Protein AF-A0A832LQX4-F1 (afdb_monomer_lite)

Radius of gyration: 16.24 Å; chains: 1; bounding box: 46×38×44 Å

Foldseek 3Di:
DDDLQPCQLVNLLVLCVVLVHQQDDQLAHRLSVLSVLCSPAAAQEEEAEQQDADPLPSPLLVLCLVPLLQLLVLQCSVQGDDPRHAYEYEDALVCCPPPSVVSNCVSVVVCVVVVRYYYQHAHRYPPCSHPQNVCCRRPVDGDDPPDDCVVVSYHGHYSQRSSCSSCSSVVNSQWGWDWDDDPPDDRIDTFTDGPPDDPVRRPD

Sequence (204 aa):
MASPDSVGFAGLVGRLRAAGANAARFGSPDLVGQLAQAAHRTVDTVILNLLDDDPAFPHQRRVAGVWCGRVIHGLAVLAGGDPKRRAVIAADSAQSREPWMRRLLESGTAAIRDGRLAVAAVRGDYPQAHPSLLLRSALGLRLRPRRSPVERGVIVVDAAAALLVSLMIEGDTAAVPLGVCETEGNEPVLVWVSPPCTLADAVQ

Secondary structure (DSSP, 8-state):
---GGG--HHHHHHHHHHTT----BTTB--HHHHHHHHTTS---EEEEE---S-TT--HHHHHHHHSHHHHHHHHHHHHTT-TT-EEEEEEETTTTTSHHHHHHHHHTHHHHHTTSEEEEEE---TTTTSHHHHHHHHH-----TT--GGGGTEEEEEHHHHHHHHHHHHT--S-EEEEE--SSSPPPEEEEE-SS--TTTT--

pLDDT: mean 84.7, std 12.34, range [28.0, 97.38]

Structure (mmCIF, N/CA/C/O backbone):
data_AF-A0A832LQX4-F1
#
_entry.id   AF-A0A832LQX4-F1
#
loop_
_atom_site.group_PDB
_atom_site.id
_atom_site.type_symbol
_atom_site.label_atom_id
_atom_site.label_alt_id
_atom_site.label_comp_id
_atom_site.label_asym_id
_atom_site.label_entity_id
_atom_site.label_seq_id
_atom_site.pdbx_PDB_ins_code
_atom_site.Cartn_x
_atom_site.Cartn_y
_atom_site.Cartn_z
_atom_site.occupancy
_atom_site.B_iso_or_equiv
_atom_site.auth_seq_id
_atom_site.auth_comp_id
_atom_site.auth_asym_id
_atom_site.auth_atom_id
_atom_site.pdbx_PDB_model_num
ATOM 1 N N . MET A 1 1 ? -27.521 4.062 -7.047 1.00 30.78 1 MET A N 1
ATOM 2 C CA . MET A 1 1 ? -26.094 3.697 -7.187 1.00 30.78 1 MET A CA 1
ATOM 3 C C . MET A 1 1 ? -25.450 3.875 -5.825 1.00 30.78 1 MET A C 1
ATOM 5 O O . ME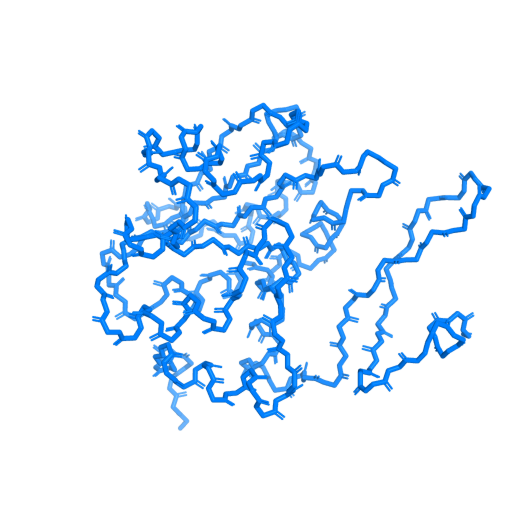T A 1 1 ? -25.535 4.970 -5.289 1.00 30.78 1 MET A O 1
ATOM 9 N N . ALA A 1 2 ? -24.947 2.805 -5.207 1.00 28.00 2 ALA A N 1
ATOM 10 C CA . ALA A 1 2 ? -24.294 2.899 -3.900 1.00 28.00 2 ALA A CA 1
ATOM 11 C C . ALA A 1 2 ? -22.988 3.697 -4.038 1.00 28.00 2 ALA A C 1
ATOM 13 O O . ALA A 1 2 ? -22.247 3.470 -4.993 1.00 28.00 2 ALA A O 1
ATOM 14 N N . SER A 1 3 ? -22.730 4.634 -3.119 1.00 34.47 3 SER A N 1
ATOM 15 C CA . SER A 1 3 ? -21.455 5.357 -3.079 1.00 34.47 3 SER A CA 1
ATOM 16 C C . SER A 1 3 ? -20.301 4.346 -2.954 1.00 34.47 3 SER A C 1
ATOM 18 O O . SER A 1 3 ? -20.420 3.424 -2.132 1.00 34.47 3 SER A O 1
ATOM 20 N N . PRO A 1 4 ? -19.200 4.487 -3.718 1.00 42.75 4 PRO A N 1
ATOM 21 C CA . PRO A 1 4 ? -18.028 3.603 -3.650 1.00 42.75 4 PRO A CA 1
ATOM 22 C C . PRO A 1 4 ? -17.368 3.525 -2.255 1.00 42.75 4 PRO A C 1
ATOM 24 O O . PRO A 1 4 ? -16.562 2.632 -2.008 1.00 42.75 4 PRO A O 1
ATOM 27 N N . ASP A 1 5 ? -17.778 4.376 -1.311 1.00 45.00 5 ASP A N 1
ATOM 28 C CA . ASP A 1 5 ? -17.218 4.521 0.040 1.00 45.00 5 ASP A CA 1
ATOM 29 C C . ASP A 1 5 ? -17.633 3.459 1.083 1.00 45.00 5 ASP A C 1
ATOM 31 O O . ASP A 1 5 ? -17.283 3.588 2.255 1.00 45.00 5 ASP A O 1
ATOM 35 N N . SER A 1 6 ? -18.397 2.420 0.726 1.00 53.16 6 SER A N 1
ATOM 36 C CA . SER A 1 6 ? -19.057 1.557 1.733 1.00 53.16 6 SER A CA 1
ATOM 37 C C . SER A 1 6 ? -18.644 0.085 1.747 1.00 53.16 6 SER A C 1
ATOM 39 O O . SER A 1 6 ? -19.184 -0.692 2.540 1.00 53.16 6 SER A O 1
ATOM 41 N N . VAL A 1 7 ? -17.674 -0.335 0.927 1.00 70.38 7 VAL A N 1
ATOM 42 C CA . VAL A 1 7 ? -17.163 -1.710 1.018 1.00 70.38 7 VAL A CA 1
ATOM 43 C C . VAL A 1 7 ? -16.208 -1.793 2.207 1.00 70.38 7 VAL A C 1
ATOM 45 O O . VAL A 1 7 ? -15.004 -1.599 2.078 1.00 70.38 7 VAL A O 1
ATOM 48 N N . GLY A 1 8 ? -16.755 -2.073 3.391 1.00 83.44 8 GLY A N 1
ATOM 49 C CA . GLY A 1 8 ? -15.948 -2.354 4.577 1.00 83.44 8 GLY A CA 1
ATOM 50 C C . GLY A 1 8 ? -14.986 -3.525 4.343 1.00 83.44 8 GLY A C 1
ATOM 51 O O . GLY A 1 8 ? -15.155 -4.315 3.409 1.00 83.44 8 GLY A O 1
ATOM 52 N N . PHE A 1 9 ? -13.989 -3.685 5.217 1.00 88.88 9 PHE A N 1
ATOM 53 C CA . PHE A 1 9 ? -12.925 -4.681 5.037 1.00 88.88 9 PHE A CA 1
ATOM 54 C C . PHE A 1 9 ? -13.433 -6.107 4.768 1.00 88.88 9 PHE A C 1
ATOM 56 O O . PHE A 1 9 ? -12.879 -6.801 3.920 1.00 88.88 9 PHE A O 1
ATOM 63 N N . ALA A 1 10 ? -14.531 -6.528 5.406 1.00 87.75 10 ALA A N 1
ATOM 64 C CA . ALA A 1 10 ? -15.145 -7.834 5.152 1.00 87.75 10 ALA A CA 1
ATOM 65 C C . ALA A 1 10 ? -15.645 -7.999 3.701 1.00 87.75 10 ALA A C 1
ATOM 67 O O . ALA A 1 10 ? -15.476 -9.060 3.101 1.00 87.75 10 ALA A O 1
ATOM 68 N N . GLY A 1 11 ? -16.215 -6.944 3.111 1.00 87.00 11 GLY A N 1
ATOM 69 C CA . GLY A 1 11 ? -16.645 -6.948 1.712 1.00 87.00 11 GLY A CA 1
ATOM 70 C C . GLY A 1 11 ? -15.461 -7.027 0.747 1.00 87.00 11 GLY A C 1
ATOM 71 O O . GLY A 1 11 ? -15.517 -7.773 -0.230 1.00 87.00 11 GLY A O 1
ATOM 72 N N . LEU A 1 12 ? -14.361 -6.328 1.056 1.00 88.25 12 LEU A N 1
ATOM 73 C CA . LEU A 1 12 ? -13.117 -6.417 0.284 1.00 88.25 12 LEU A CA 1
ATOM 74 C C . LEU A 1 12 ? -12.523 -7.829 0.341 1.00 88.25 12 LEU A C 1
ATOM 76 O O . LEU A 1 12 ? -12.139 -8.364 -0.696 1.00 88.25 12 LEU A O 1
ATOM 80 N N . VAL A 1 13 ? -12.515 -8.467 1.517 1.00 88.44 13 VAL A N 1
ATOM 81 C CA . VAL A 1 13 ? -12.084 -9.869 1.673 1.00 88.44 13 VAL A CA 1
ATOM 82 C C . VAL A 1 13 ? -12.910 -10.801 0.789 1.00 88.44 13 VAL A C 1
ATOM 84 O O . VAL A 1 13 ? -12.341 -11.655 0.110 1.00 88.44 13 VAL A O 1
ATOM 87 N N . GLY A 1 14 ? -14.237 -10.635 0.770 1.00 86.38 14 GLY A N 1
ATOM 88 C CA . GLY A 1 14 ? -15.123 -11.425 -0.087 1.00 86.38 14 GLY A CA 1
ATOM 89 C C . GLY A 1 14 ? -14.773 -11.287 -1.571 1.00 86.38 14 GLY A C 1
ATOM 90 O O . GLY A 1 14 ? -14.622 -12.296 -2.257 1.00 86.38 14 GLY A O 1
ATOM 91 N N . ARG A 1 15 ? -14.565 -10.051 -2.046 1.00 86.12 15 ARG A N 1
ATOM 92 C CA . ARG A 1 15 ? -14.178 -9.771 -3.440 1.00 86.12 15 ARG A CA 1
ATOM 93 C C . ARG A 1 15 ? -12.814 -10.360 -3.797 1.00 86.12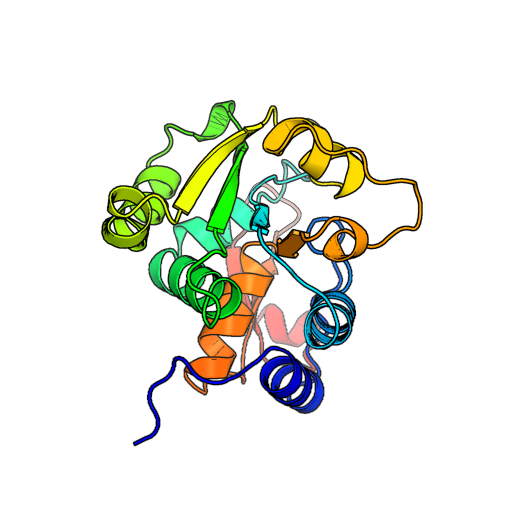 15 ARG A C 1
ATOM 95 O O . ARG A 1 15 ? -12.698 -11.032 -4.815 1.00 86.12 15 ARG A O 1
ATOM 102 N N . LEU A 1 16 ? -11.807 -10.161 -2.946 1.00 83.38 16 LEU A N 1
ATOM 103 C CA . LEU A 1 16 ? -10.453 -10.679 -3.171 1.00 83.38 16 LEU A CA 1
ATOM 104 C C . LEU A 1 16 ? -10.434 -12.210 -3.235 1.00 83.38 16 LEU A C 1
ATOM 106 O O . LEU A 1 16 ? -9.828 -12.780 -4.138 1.00 83.38 16 LEU A O 1
ATOM 110 N N . ARG A 1 17 ? -11.154 -12.883 -2.329 1.00 84.19 17 ARG A N 1
ATOM 111 C CA . ARG A 1 17 ? -11.271 -14.349 -2.340 1.00 84.19 17 ARG A CA 1
ATOM 112 C C . ARG A 1 17 ? -12.005 -14.865 -3.571 1.00 84.19 17 ARG A C 1
ATOM 114 O O . ARG A 1 17 ? -11.553 -15.842 -4.157 1.00 84.19 17 ARG A O 1
ATOM 121 N N . ALA A 1 18 ? -13.096 -14.213 -3.973 1.00 81.81 18 ALA A N 1
ATOM 122 C CA . ALA A 1 18 ? -13.828 -14.576 -5.186 1.00 81.81 18 ALA A CA 1
ATOM 123 C C . ALA A 1 18 ? -12.963 -14.423 -6.450 1.00 81.81 18 ALA A C 1
ATOM 125 O O . ALA A 1 18 ? -13.082 -15.225 -7.369 1.00 81.81 18 ALA A O 1
ATOM 126 N N . ALA A 1 19 ? -12.055 -13.444 -6.463 1.00 77.38 19 ALA A N 1
ATOM 127 C CA . ALA A 1 19 ? -11.080 -13.240 -7.531 1.00 77.38 19 ALA A CA 1
ATOM 128 C C . ALA A 1 19 ? -9.824 -14.134 -7.415 1.00 77.38 19 ALA A C 1
ATOM 130 O O . ALA A 1 19 ? -8.919 -14.018 -8.235 1.00 77.38 19 ALA A O 1
ATOM 131 N N . GLY A 1 20 ? -9.714 -14.987 -6.387 1.00 75.81 20 GLY A N 1
ATOM 132 C CA . GLY A 1 20 ? -8.518 -15.805 -6.145 1.00 75.81 20 GLY A CA 1
ATOM 133 C C . GLY A 1 20 ? -7.261 -14.999 -5.784 1.00 75.81 20 GLY A C 1
ATOM 134 O O . GLY A 1 20 ? -6.149 -15.525 -5.835 1.00 75.81 20 GLY A O 1
ATOM 135 N N . ALA A 1 21 ? -7.409 -13.726 -5.413 1.00 77.62 21 ALA A N 1
ATOM 136 C CA . ALA A 1 21 ? -6.293 -12.827 -5.168 1.00 77.62 21 ALA A CA 1
ATOM 137 C C . ALA A 1 21 ? -5.903 -12.805 -3.682 1.00 77.62 21 ALA A C 1
ATOM 139 O O . ALA A 1 21 ? -6.684 -12.394 -2.826 1.00 77.62 21 ALA A O 1
ATOM 140 N N . ASN A 1 22 ? -4.670 -13.223 -3.375 1.00 72.00 22 ASN A N 1
ATOM 141 C CA . ASN A 1 22 ? -4.172 -13.294 -1.994 1.00 72.00 22 ASN A CA 1
ATOM 142 C C . ASN A 1 22 ? -3.218 -12.137 -1.625 1.00 72.00 22 ASN A C 1
ATOM 144 O O . ASN A 1 22 ? -3.136 -11.735 -0.467 1.00 72.00 22 ASN A O 1
ATOM 148 N N . ALA A 1 23 ? -2.501 -11.589 -2.619 1.00 73.00 23 ALA A N 1
ATOM 149 C CA . ALA A 1 23 ? -1.545 -10.481 -2.475 1.00 73.00 23 ALA A CA 1
ATOM 150 C C . ALA A 1 23 ? -0.567 -10.634 -1.285 1.00 73.00 23 ALA A C 1
ATOM 152 O O . ALA A 1 23 ? -0.252 -9.666 -0.596 1.00 73.00 23 ALA A O 1
ATOM 153 N N . ALA A 1 24 ? -0.086 -11.859 -1.048 1.00 75.56 24 ALA A N 1
ATOM 154 C CA . ALA A 1 24 ? 0.904 -12.166 -0.023 1.00 75.56 24 ALA A CA 1
ATOM 155 C C . ALA A 1 24 ? 2.319 -12.028 -0.604 1.00 75.56 24 ALA A C 1
ATOM 157 O O . ALA A 1 24 ? 2.763 -12.871 -1.384 1.00 75.56 24 ALA A O 1
ATOM 158 N N . ARG A 1 25 ? 3.015 -10.946 -0.242 1.00 75.31 25 ARG A N 1
ATOM 159 C CA . ARG A 1 25 ? 4.384 -10.633 -0.687 1.00 75.31 25 ARG A CA 1
ATOM 160 C C . ARG A 1 25 ? 5.229 -10.161 0.492 1.00 75.31 25 ARG A C 1
ATOM 162 O O . ARG A 1 25 ? 4.690 -9.778 1.527 1.00 75.31 25 ARG A O 1
ATOM 169 N N . PHE A 1 26 ? 6.549 -10.126 0.326 1.00 72.12 26 PHE A N 1
ATOM 170 C CA . PHE A 1 26 ? 7.462 -9.666 1.379 1.00 72.12 26 PHE A CA 1
ATOM 171 C C . PHE A 1 26 ? 7.140 -8.238 1.867 1.00 72.12 26 PHE A C 1
ATOM 173 O O . PHE A 1 26 ? 7.045 -8.010 3.072 1.00 72.12 26 PHE A O 1
ATOM 180 N N . GLY A 1 27 ? 6.873 -7.306 0.942 1.00 68.62 27 GLY A N 1
ATOM 181 C CA . GLY A 1 27 ? 6.503 -5.916 1.246 1.00 68.62 27 GLY A CA 1
ATOM 182 C C . GLY A 1 27 ? 5.013 -5.667 1.537 1.00 68.62 27 GLY A C 1
ATOM 183 O O . GLY A 1 27 ? 4.658 -4.556 1.926 1.00 68.62 27 GLY A O 1
ATOM 184 N N . SER A 1 28 ? 4.154 -6.680 1.370 1.00 72.88 28 SER A N 1
ATOM 185 C CA . SER A 1 28 ? 2.699 -6.636 1.593 1.00 72.88 28 SER A CA 1
ATOM 186 C C . SER A 1 28 ? 2.247 -7.977 2.189 1.00 72.88 28 SER A C 1
ATOM 188 O O . SER A 1 28 ? 1.826 -8.877 1.453 1.00 72.88 28 SER A O 1
ATOM 190 N N . PRO A 1 29 ? 2.398 -8.174 3.510 1.00 77.00 29 PRO A N 1
ATOM 191 C CA . PRO A 1 29 ? 2.212 -9.482 4.128 1.00 77.00 29 PRO A CA 1
ATOM 192 C C . PRO A 1 29 ? 0.725 -9.845 4.203 1.00 77.00 29 PRO A C 1
ATOM 194 O O . PRO A 1 29 ? -0.011 -9.207 4.942 1.00 77.00 29 PRO A O 1
ATOM 197 N N . ASP A 1 30 ? 0.284 -10.883 3.491 1.00 85.50 30 ASP A N 1
ATOM 198 C CA . ASP A 1 30 ? -1.068 -11.462 3.625 1.00 85.50 30 ASP A CA 1
ATOM 199 C C . ASP A 1 30 ? -2.195 -10.405 3.676 1.00 85.50 30 ASP A C 1
ATOM 201 O O . ASP A 1 30 ? -2.829 -10.184 4.711 1.00 85.50 30 ASP A O 1
ATOM 205 N N . LEU A 1 31 ? -2.422 -9.699 2.559 1.00 87.69 31 LEU A N 1
ATOM 206 C CA . LEU A 1 31 ? -3.442 -8.646 2.486 1.00 87.69 31 LEU A CA 1
ATOM 207 C C . LEU A 1 31 ? -4.814 -9.152 2.952 1.00 87.69 31 LEU A C 1
ATOM 209 O O . LEU A 1 31 ? -5.496 -8.478 3.722 1.00 87.69 31 LEU A O 1
ATOM 213 N N . VAL A 1 32 ? -5.219 -10.343 2.503 1.00 88.88 32 VAL A N 1
ATOM 214 C CA . VAL A 1 32 ? -6.521 -10.923 2.851 1.00 88.88 32 VAL A CA 1
ATOM 215 C C . VAL A 1 32 ? -6.619 -11.174 4.357 1.00 88.88 32 VAL A C 1
ATOM 217 O O . VAL A 1 32 ? -7.633 -10.816 4.963 1.00 88.88 32 VAL A O 1
ATOM 220 N N . GLY A 1 33 ? -5.580 -11.736 4.979 1.00 89.56 33 GLY A N 1
ATOM 221 C CA . GLY A 1 33 ? -5.521 -11.927 6.427 1.00 89.56 33 GLY A CA 1
ATOM 222 C C . GLY A 1 33 ? -5.521 -10.611 7.203 1.00 89.56 33 GLY A C 1
ATOM 223 O O . GLY A 1 33 ? -6.257 -10.484 8.185 1.00 89.56 33 GLY A O 1
ATOM 224 N N . GLN A 1 34 ? -4.784 -9.597 6.735 1.00 92.62 34 GLN A N 1
ATOM 225 C CA . GLN A 1 34 ? -4.792 -8.261 7.337 1.00 92.62 34 GLN A CA 1
ATOM 226 C C . GLN A 1 34 ? -6.195 -7.638 7.307 1.00 92.62 34 GLN A C 1
ATOM 228 O O . GLN A 1 34 ? -6.678 -7.173 8.338 1.00 92.62 34 GLN A O 1
ATOM 233 N N . LEU A 1 35 ? -6.883 -7.670 6.161 1.00 91.56 35 LEU A N 1
ATOM 234 C CA . LEU A 1 35 ? -8.236 -7.120 6.024 1.00 91.56 35 LEU A CA 1
ATOM 235 C C . LEU A 1 35 ? -9.258 -7.889 6.870 1.00 91.56 35 LEU A C 1
ATOM 237 O O . LEU A 1 35 ? -10.102 -7.278 7.525 1.00 91.56 35 LEU A O 1
ATOM 241 N N . ALA A 1 36 ? -9.160 -9.220 6.913 1.00 91.44 36 ALA A N 1
ATOM 242 C CA . ALA A 1 36 ? -10.017 -10.044 7.761 1.00 91.44 36 ALA A CA 1
ATOM 243 C C . ALA A 1 36 ? -9.820 -9.717 9.250 1.00 91.44 36 ALA A C 1
ATOM 245 O O . ALA A 1 36 ? -10.789 -9.600 9.997 1.00 91.44 36 ALA A O 1
ATOM 246 N N . GLN A 1 37 ? -8.576 -9.507 9.683 1.00 91.94 37 GLN A N 1
ATOM 247 C CA . GLN A 1 37 ? -8.277 -9.100 11.053 1.00 91.94 37 GLN A CA 1
ATOM 248 C C . GLN A 1 37 ? -8.753 -7.666 11.345 1.00 91.94 37 GLN A C 1
ATOM 250 O O . GLN A 1 37 ? -9.289 -7.401 12.424 1.00 91.94 37 GLN A O 1
ATOM 255 N N . ALA A 1 38 ? -8.584 -6.752 10.388 1.00 91.88 38 ALA A N 1
ATOM 256 C CA . ALA A 1 38 ? -8.989 -5.353 10.491 1.00 91.88 38 ALA A CA 1
ATOM 257 C C . ALA A 1 38 ? -10.515 -5.180 10.541 1.00 91.88 38 ALA A C 1
ATOM 259 O O . ALA A 1 38 ? -11.001 -4.225 11.135 1.00 91.88 38 ALA A O 1
ATOM 260 N N . ALA A 1 39 ? -11.292 -6.121 9.995 1.00 90.12 39 ALA A N 1
ATOM 261 C CA . ALA A 1 39 ? -12.752 -6.114 10.115 1.00 90.12 39 ALA A CA 1
ATOM 262 C C . ALA A 1 39 ? -13.248 -6.203 11.575 1.00 90.12 39 ALA A C 1
ATOM 264 O O . ALA A 1 39 ? -14.386 -5.839 11.862 1.00 90.12 39 ALA A O 1
ATOM 265 N N . HIS A 1 40 ? -12.399 -6.666 12.498 1.00 89.25 40 HIS A N 1
ATOM 266 C CA . HIS A 1 40 ? -12.734 -6.868 13.910 1.00 89.25 40 HIS A CA 1
ATOM 267 C C . HIS A 1 40 ? -11.854 -6.052 14.868 1.00 89.25 40 HIS A C 1
ATOM 269 O O . HIS A 1 40 ? -11.877 -6.285 16.078 1.00 89.25 40 HIS A O 1
ATOM 275 N N . ARG A 1 41 ? -11.035 -5.129 14.351 1.00 88.12 41 ARG A N 1
ATOM 276 C CA . ARG A 1 41 ? -10.086 -4.338 15.144 1.00 88.12 41 ARG A CA 1
ATOM 277 C C . ARG A 1 41 ? -9.976 -2.919 14.615 1.00 88.12 41 ARG A C 1
ATOM 279 O O . ARG A 1 41 ? -10.089 -2.682 13.420 1.00 88.12 41 ARG A O 1
ATOM 286 N N . THR A 1 42 ? -9.678 -1.981 15.504 1.00 88.06 42 THR A N 1
ATOM 287 C CA . THR A 1 42 ? -9.392 -0.607 15.096 1.00 88.06 42 THR A CA 1
ATOM 288 C C . THR A 1 42 ? -8.092 -0.556 14.299 1.00 88.06 42 THR A C 1
ATOM 290 O O . THR A 1 42 ? -7.051 -1.014 14.771 1.00 88.06 42 THR A O 1
ATOM 293 N N . VAL A 1 43 ? -8.169 0.019 13.101 1.00 92.00 43 VAL A N 1
ATOM 294 C CA . VAL A 1 43 ? -7.027 0.353 12.249 1.00 92.00 43 VAL A CA 1
ATOM 295 C C . VAL A 1 43 ? -7.075 1.848 11.983 1.00 92.00 43 VAL A C 1
ATOM 297 O O . VAL A 1 43 ? -8.024 2.341 11.372 1.00 92.00 43 VAL A O 1
ATOM 300 N N . ASP A 1 44 ? -6.049 2.552 12.438 1.00 93.19 44 ASP A N 1
ATOM 301 C CA . ASP A 1 44 ? -5.901 4.001 12.328 1.00 93.19 44 ASP A CA 1
ATOM 302 C C . ASP A 1 44 ? -4.915 4.406 11.227 1.00 93.19 44 ASP A C 1
ATOM 304 O O . ASP A 1 44 ? -4.947 5.547 10.770 1.00 93.19 44 ASP A O 1
ATOM 308 N N . THR A 1 45 ? -4.066 3.488 10.751 1.00 96.12 45 THR A N 1
ATOM 309 C CA . THR A 1 45 ? -3.082 3.798 9.707 1.00 96.12 45 THR A CA 1
ATOM 310 C C . THR A 1 45 ? -3.039 2.733 8.602 1.00 96.12 45 THR A C 1
ATOM 312 O O . THR A 1 45 ? -3.008 1.535 8.872 1.00 96.12 45 THR A O 1
ATOM 315 N N . VAL A 1 46 ? -2.979 3.165 7.341 1.00 96.38 46 VAL A N 1
ATOM 316 C CA . VAL A 1 46 ? -2.647 2.315 6.184 1.00 96.38 46 VAL A CA 1
ATOM 317 C C . VAL A 1 46 ? -1.320 2.784 5.601 1.00 96.38 46 VAL A C 1
ATOM 319 O O . VAL A 1 46 ? -1.174 3.958 5.275 1.00 96.38 46 VAL A O 1
ATOM 322 N N . ILE A 1 47 ? -0.345 1.890 5.470 1.00 97.06 47 ILE A N 1
ATOM 323 C CA . ILE A 1 47 ? 0.941 2.179 4.836 1.00 97.06 47 ILE A CA 1
ATOM 324 C C . ILE A 1 47 ? 0.929 1.638 3.408 1.00 97.06 47 ILE A C 1
ATOM 326 O O . ILE A 1 47 ? 0.746 0.437 3.217 1.00 97.06 47 ILE A O 1
ATOM 330 N N . LEU A 1 48 ? 1.194 2.510 2.434 1.00 96.44 48 LEU A N 1
ATOM 331 C CA . LEU A 1 48 ? 1.624 2.126 1.095 1.00 96.44 48 LEU A CA 1
ATOM 332 C C . LEU A 1 48 ? 3.152 2.002 1.089 1.00 96.44 48 LEU A C 1
ATOM 334 O O . LEU A 1 48 ? 3.861 3.003 1.171 1.00 96.44 48 LEU A O 1
ATOM 338 N N . ASN A 1 49 ? 3.650 0.776 1.019 1.00 95.56 49 ASN A N 1
ATOM 339 C CA . ASN A 1 49 ? 5.063 0.449 0.946 1.00 95.56 49 ASN A CA 1
ATOM 340 C C . ASN A 1 49 ? 5.555 0.528 -0.504 1.00 95.56 49 ASN A C 1
ATOM 342 O O . ASN A 1 49 ? 5.186 -0.301 -1.336 1.00 95.56 49 ASN A O 1
ATOM 346 N N . LEU A 1 50 ? 6.391 1.524 -0.793 1.00 94.44 50 LEU A N 1
ATOM 347 C CA . LEU A 1 50 ? 7.043 1.720 -2.090 1.00 94.44 50 LEU A CA 1
ATOM 348 C C . LEU A 1 50 ? 8.538 1.388 -2.047 1.00 94.44 50 LEU A C 1
ATOM 350 O O . LEU A 1 50 ? 9.277 1.803 -2.935 1.00 94.44 50 LEU A O 1
ATOM 354 N N . LEU A 1 51 ? 9.002 0.700 -1.001 1.00 92.06 51 LEU A N 1
ATOM 355 C CA . LEU A 1 51 ? 10.378 0.231 -0.939 1.00 92.06 51 LEU A CA 1
ATOM 356 C C . LEU A 1 51 ? 10.535 -0.988 -1.845 1.00 92.06 51 LEU A C 1
ATOM 358 O O . LEU A 1 51 ? 9.806 -1.972 -1.716 1.00 92.06 51 LEU A O 1
ATOM 362 N N . ASP A 1 52 ? 11.501 -0.897 -2.749 1.00 87.88 52 ASP A N 1
ATOM 363 C CA . ASP A 1 52 ? 11.923 -1.989 -3.609 1.00 87.88 52 ASP A CA 1
ATOM 364 C C . ASP A 1 52 ? 13.169 -2.639 -3.000 1.00 87.88 52 ASP A C 1
ATOM 366 O O . ASP A 1 52 ? 14.190 -1.984 -2.805 1.00 87.88 52 ASP A O 1
ATOM 370 N N . ASP A 1 53 ? 13.067 -3.925 -2.673 1.00 81.31 53 ASP A N 1
ATOM 371 C CA . ASP A 1 53 ? 14.176 -4.707 -2.111 1.00 81.31 53 ASP A CA 1
ATOM 372 C C . ASP A 1 53 ? 15.135 -5.233 -3.189 1.00 81.31 53 ASP A C 1
ATOM 374 O O . ASP A 1 53 ? 16.297 -5.515 -2.896 1.00 81.31 53 ASP A O 1
ATOM 378 N N . ASP A 1 54 ? 14.644 -5.385 -4.423 1.00 78.62 54 ASP A N 1
ATOM 379 C CA . ASP A 1 54 ? 15.420 -5.858 -5.565 1.00 78.62 54 ASP A CA 1
ATOM 380 C C . ASP A 1 54 ? 15.782 -4.678 -6.487 1.00 78.62 54 ASP A C 1
ATOM 382 O O . ASP A 1 54 ? 14.913 -4.159 -7.199 1.00 78.62 54 ASP A O 1
ATOM 386 N N . PRO A 1 55 ? 17.055 -4.242 -6.516 1.00 76.94 55 PRO A N 1
ATOM 387 C CA . PRO A 1 55 ? 17.482 -3.154 -7.386 1.00 76.94 55 PRO A CA 1
ATOM 388 C C . PRO A 1 55 ? 17.427 -3.517 -8.878 1.00 76.94 55 PRO A C 1
ATOM 390 O O . PRO A 1 55 ? 17.327 -2.612 -9.706 1.00 76.94 55 PRO A O 1
ATOM 393 N N . ALA A 1 56 ? 17.469 -4.805 -9.245 1.00 79.12 56 ALA A N 1
ATOM 394 C CA . ALA A 1 56 ? 17.338 -5.234 -10.638 1.00 79.12 56 ALA A CA 1
ATOM 395 C C . ALA A 1 56 ? 15.891 -5.092 -11.137 1.00 79.12 56 ALA A C 1
ATOM 397 O O . ALA A 1 56 ? 15.650 -4.850 -12.324 1.00 79.12 56 ALA A O 1
ATOM 398 N N . PHE A 1 57 ? 14.915 -5.177 -10.230 1.00 81.56 57 PHE A N 1
ATOM 399 C CA . PHE A 1 57 ? 13.506 -5.024 -10.557 1.00 81.56 57 PHE A CA 1
ATOM 400 C C . PHE A 1 57 ? 12.753 -4.163 -9.529 1.00 81.56 57 PHE A C 1
ATOM 402 O O . PHE A 1 57 ? 12.047 -4.701 -8.675 1.00 81.56 57 PHE A O 1
ATOM 409 N N . PRO A 1 58 ? 12.816 -2.818 -9.651 1.00 87.06 58 PRO A N 1
ATOM 410 C CA . PRO A 1 58 ? 12.066 -1.902 -8.794 1.00 87.06 58 PRO A CA 1
ATOM 411 C C . PRO A 1 58 ? 10.563 -1.917 -9.133 1.00 87.06 58 PRO A C 1
ATOM 413 O O . PRO A 1 58 ? 10.028 -1.036 -9.817 1.00 87.06 58 PRO A O 1
ATOM 416 N N . HIS A 1 59 ? 9.889 -2.995 -8.734 1.00 87.12 59 HIS A N 1
ATOM 417 C CA . HIS A 1 59 ? 8.503 -3.299 -9.066 1.00 87.12 59 HIS A CA 1
ATOM 418 C C . HIS A 1 59 ? 7.539 -2.226 -8.565 1.00 87.12 59 HIS A C 1
ATOM 420 O O . HIS A 1 59 ? 6.683 -1.764 -9.323 1.00 87.12 59 HIS A O 1
ATOM 426 N N . GLN A 1 60 ? 7.677 -1.823 -7.302 1.00 89.62 60 GLN A N 1
ATOM 427 C CA . GLN A 1 60 ? 6.741 -0.917 -6.646 1.00 89.62 60 GLN A CA 1
ATOM 428 C C . GLN A 1 60 ? 6.823 0.470 -7.264 1.00 89.62 60 GLN A C 1
ATOM 430 O O . GLN A 1 60 ? 5.790 1.051 -7.606 1.00 89.62 60 GLN A O 1
ATOM 435 N N . ARG A 1 61 ? 8.043 0.959 -7.514 1.00 91.06 61 ARG A N 1
ATOM 436 C CA . ARG A 1 61 ? 8.277 2.180 -8.289 1.00 91.06 61 ARG A CA 1
ATOM 437 C C . ARG A 1 61 ? 7.618 2.125 -9.664 1.00 91.06 61 ARG A C 1
ATOM 439 O O . ARG A 1 61 ? 6.953 3.085 -10.054 1.00 91.06 61 ARG A O 1
ATOM 446 N N . ARG A 1 62 ? 7.792 1.033 -10.417 1.00 90.88 62 ARG A N 1
ATOM 447 C CA . ARG A 1 62 ? 7.219 0.912 -11.768 1.00 90.88 62 ARG A CA 1
ATOM 448 C C . ARG A 1 62 ? 5.694 0.921 -11.744 1.00 90.88 62 ARG A C 1
ATOM 450 O O . ARG A 1 62 ? 5.084 1.707 -12.465 1.00 90.88 62 ARG A O 1
ATOM 457 N N . VAL A 1 63 ? 5.082 0.102 -10.889 1.00 92.12 63 VAL A N 1
ATOM 458 C CA . VAL A 1 63 ? 3.619 0.041 -10.750 1.00 92.12 63 VAL A CA 1
ATOM 459 C C . VAL A 1 63 ? 3.065 1.403 -10.331 1.00 92.12 63 VAL A C 1
ATOM 461 O O . VAL A 1 63 ? 2.146 1.920 -10.968 1.00 92.12 63 VAL A O 1
ATOM 464 N N . ALA A 1 64 ? 3.656 2.023 -9.306 1.00 93.81 64 ALA A N 1
ATOM 465 C CA . ALA A 1 64 ? 3.236 3.333 -8.826 1.00 93.81 64 ALA A CA 1
ATOM 466 C C . ALA A 1 64 ? 3.435 4.434 -9.872 1.00 93.81 64 ALA A C 1
ATOM 468 O O . ALA A 1 64 ? 2.596 5.319 -9.970 1.00 93.81 64 ALA A O 1
ATOM 469 N N . GLY A 1 65 ? 4.509 4.377 -10.663 1.00 92.31 65 GLY A N 1
ATOM 470 C CA . GLY A 1 65 ? 4.835 5.388 -11.665 1.00 92.31 65 GLY A CA 1
ATOM 471 C C . GLY A 1 65 ? 3.990 5.334 -12.940 1.00 92.31 65 GLY A C 1
ATOM 472 O O . GLY A 1 65 ? 3.836 6.376 -13.584 1.00 92.31 65 GLY A O 1
ATOM 473 N N . VAL A 1 66 ? 3.465 4.155 -13.300 1.00 91.62 66 VAL A N 1
ATOM 474 C CA . VAL A 1 66 ? 2.577 3.953 -14.461 1.00 91.62 66 VAL A CA 1
ATOM 475 C C . VAL A 1 66 ? 1.112 4.173 -14.079 1.00 91.62 66 VAL A C 1
ATOM 477 O O . VAL A 1 66 ? 0.387 4.857 -14.796 1.00 91.62 66 VAL A O 1
ATOM 480 N N . TRP A 1 67 ? 0.672 3.648 -12.931 1.00 93.06 67 TRP A N 1
ATOM 481 C CA . TRP A 1 67 ? -0.736 3.670 -12.513 1.00 93.06 67 TRP A CA 1
ATOM 482 C C . TRP A 1 67 ? -0.997 4.545 -11.281 1.00 93.06 67 TRP A C 1
ATOM 484 O O . TRP A 1 67 ? -1.844 4.201 -10.454 1.00 93.06 67 TRP A O 1
ATOM 494 N N . CYS A 1 68 ? -0.313 5.692 -11.174 1.00 94.88 68 CYS A N 1
ATOM 495 C CA . CYS A 1 68 ? -0.384 6.632 -10.043 1.00 94.88 68 CYS A CA 1
ATOM 496 C C . CYS A 1 68 ? -1.803 6.808 -9.472 1.00 94.88 68 CYS A C 1
ATOM 498 O O . CYS A 1 68 ? -2.037 6.590 -8.284 1.00 94.88 68 CYS A O 1
ATOM 500 N N . GLY A 1 69 ? -2.762 7.171 -10.334 1.00 94.62 69 GLY A N 1
ATOM 501 C CA . GLY A 1 69 ? -4.141 7.455 -9.934 1.00 94.62 69 GLY A CA 1
ATOM 502 C C . GLY A 1 69 ? -4.861 6.245 -9.340 1.00 94.62 69 GLY A C 1
ATOM 503 O O . GLY A 1 69 ? -5.489 6.367 -8.293 1.00 94.62 69 GLY A O 1
ATOM 504 N N . ARG A 1 70 ? -4.712 5.061 -9.950 1.00 94.25 70 ARG A N 1
ATOM 505 C CA . ARG A 1 70 ? -5.319 3.817 -9.448 1.00 94.25 70 ARG A CA 1
ATOM 506 C C . ARG A 1 70 ? -4.664 3.342 -8.154 1.00 94.25 70 ARG A C 1
ATOM 508 O O . ARG A 1 70 ? -5.356 2.890 -7.251 1.00 94.25 70 ARG A O 1
ATOM 515 N N . VAL A 1 71 ? -3.347 3.494 -8.013 1.00 95.88 71 VAL A N 1
ATOM 516 C CA . VAL A 1 71 ? -2.651 3.175 -6.755 1.00 95.88 71 VAL A CA 1
ATOM 517 C C . VAL A 1 71 ? -3.154 4.067 -5.616 1.00 95.88 71 VAL A C 1
ATOM 519 O O . VAL A 1 71 ? -3.495 3.559 -4.548 1.00 95.88 71 VAL A O 1
ATOM 522 N N . ILE A 1 72 ? -3.268 5.380 -5.844 1.00 96.12 72 ILE A N 1
ATOM 523 C CA . ILE A 1 72 ? -3.826 6.307 -4.848 1.00 96.12 72 ILE A CA 1
ATOM 524 C C . ILE A 1 72 ? -5.302 6.019 -4.568 1.00 96.12 72 ILE A C 1
ATOM 526 O O . ILE A 1 72 ? -5.707 6.054 -3.408 1.00 96.12 72 ILE A O 1
ATOM 530 N N . HIS A 1 73 ? -6.100 5.697 -5.585 1.00 94.06 73 HIS A N 1
ATOM 531 C CA . HIS A 1 73 ? -7.502 5.329 -5.400 1.00 94.06 73 HIS A CA 1
ATOM 532 C C . HIS A 1 73 ? -7.646 4.061 -4.547 1.00 94.06 73 HIS A C 1
ATOM 534 O O . HIS A 1 73 ? -8.383 4.064 -3.565 1.00 94.06 73 HIS A O 1
ATOM 540 N N . GLY A 1 74 ? -6.877 3.008 -4.832 1.00 93.56 74 GLY A N 1
ATOM 541 C CA . GLY A 1 74 ? -6.858 1.797 -4.013 1.00 93.56 74 GLY A CA 1
ATOM 542 C C . GLY A 1 74 ? -6.413 2.052 -2.571 1.00 93.56 74 GLY A C 1
ATOM 543 O O . GLY A 1 74 ? -7.027 1.544 -1.632 1.00 93.56 74 GLY A O 1
ATOM 544 N N . LEU A 1 75 ? -5.399 2.901 -2.371 1.00 95.06 75 LEU A N 1
ATOM 545 C CA . LEU A 1 75 ? -4.996 3.352 -1.037 1.00 95.06 75 LEU A CA 1
ATOM 546 C C . LEU A 1 75 ? -6.124 4.120 -0.331 1.00 95.06 75 LEU A C 1
ATOM 548 O O . LEU A 1 75 ? -6.358 3.900 0.856 1.00 95.06 75 LEU A O 1
ATOM 552 N N . ALA A 1 76 ? -6.841 4.988 -1.046 1.00 92.69 76 ALA A N 1
ATOM 553 C CA . ALA A 1 76 ? -7.970 5.742 -0.512 1.00 92.69 76 ALA A CA 1
ATOM 554 C C . ALA A 1 76 ? -9.139 4.827 -0.122 1.00 92.69 76 ALA A C 1
ATOM 556 O O . ALA A 1 76 ? -9.725 5.030 0.936 1.00 92.69 76 ALA A O 1
ATOM 557 N N . VAL A 1 77 ? -9.427 3.782 -0.904 1.00 92.06 77 VAL A N 1
ATOM 558 C CA . VAL A 1 77 ? -10.423 2.752 -0.559 1.00 92.06 77 VAL A CA 1
ATOM 559 C C . VAL A 1 77 ? -10.042 2.046 0.745 1.00 92.06 77 VAL A C 1
ATOM 561 O O . VAL A 1 77 ? -10.878 1.895 1.632 1.00 92.06 77 VAL A O 1
ATOM 564 N N . LEU A 1 78 ? -8.773 1.657 0.905 1.00 91.56 78 LEU A N 1
ATOM 565 C CA . LEU A 1 78 ? -8.282 1.013 2.132 1.00 91.56 78 LEU A CA 1
ATOM 566 C C . LEU A 1 78 ? -8.290 1.960 3.343 1.00 91.56 78 LEU A C 1
ATOM 568 O O . LEU A 1 78 ? -8.588 1.555 4.472 1.00 91.56 78 LEU A O 1
ATOM 572 N N . ALA A 1 79 ? -7.963 3.232 3.118 1.00 90.69 79 ALA A N 1
ATOM 573 C CA . ALA A 1 79 ? -8.023 4.272 4.138 1.00 90.69 79 ALA A CA 1
ATOM 574 C C . ALA A 1 79 ? -9.471 4.698 4.464 1.00 90.69 79 ALA A C 1
ATOM 576 O O . ALA A 1 79 ? -9.721 5.238 5.538 1.00 90.69 79 ALA A O 1
ATOM 577 N N . GLY A 1 80 ? -10.419 4.433 3.562 1.00 80.69 80 GLY A N 1
ATOM 578 C CA . GLY A 1 80 ? -11.814 4.856 3.633 1.00 80.69 80 GLY A CA 1
ATOM 579 C C . GLY A 1 80 ? -12.643 4.170 4.724 1.00 80.69 80 GLY A C 1
ATOM 580 O O . GLY A 1 80 ? -12.281 3.133 5.283 1.00 80.69 80 GLY A O 1
ATOM 581 N N . GLY A 1 81 ? -13.785 4.776 5.051 1.00 70.62 81 GLY A N 1
ATOM 582 C CA . GLY A 1 81 ? -14.753 4.257 6.026 1.00 70.62 81 GLY A CA 1
ATOM 583 C C . GLY A 1 81 ? -14.520 4.665 7.487 1.00 70.62 81 GLY A C 1
ATOM 584 O O . GLY A 1 81 ? -15.437 4.523 8.290 1.00 70.62 81 GLY A O 1
ATOM 585 N N . ASP A 1 82 ? -13.353 5.215 7.841 1.00 78.81 82 ASP A N 1
ATOM 586 C CA . ASP A 1 82 ? -13.099 5.813 9.162 1.00 78.81 82 ASP A CA 1
ATOM 587 C C . ASP A 1 82 ? -12.444 7.200 9.010 1.00 78.81 82 ASP A C 1
ATOM 589 O O . ASP A 1 82 ? -11.311 7.284 8.533 1.00 78.81 82 ASP A O 1
ATOM 593 N N . PRO A 1 83 ? -13.109 8.296 9.430 1.00 77.88 83 PRO A N 1
ATOM 594 C CA . PRO A 1 83 ? -12.563 9.653 9.348 1.00 77.88 83 PRO A CA 1
ATOM 595 C C . PRO A 1 83 ? -11.236 9.855 10.090 1.00 77.88 83 PRO A C 1
ATOM 597 O O . PRO A 1 83 ? -10.520 10.812 9.808 1.00 77.88 83 PRO A O 1
ATOM 600 N N . LYS A 1 84 ? -10.918 8.993 11.064 1.00 83.75 84 LYS A N 1
ATOM 601 C CA . LYS A 1 84 ? -9.681 9.064 11.851 1.00 83.75 84 LYS A CA 1
ATOM 602 C C . LYS A 1 84 ? -8.537 8.274 11.227 1.00 83.75 84 LYS A C 1
ATOM 604 O O . LYS A 1 84 ? -7.407 8.392 11.703 1.00 83.75 84 LYS A O 1
ATOM 609 N N . ARG A 1 85 ? -8.804 7.467 10.196 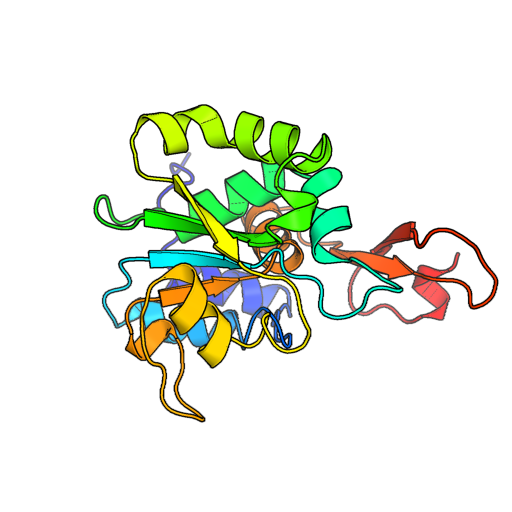1.00 91.38 85 ARG A N 1
ATOM 610 C CA . ARG A 1 85 ? -7.773 6.667 9.542 1.00 91.38 85 ARG A CA 1
ATOM 611 C C . ARG A 1 85 ? -6.966 7.531 8.583 1.00 91.38 85 ARG A C 1
ATOM 613 O O . ARG A 1 85 ? -7.513 8.287 7.783 1.00 91.38 85 ARG A O 1
ATOM 620 N N . ARG A 1 86 ? -5.646 7.391 8.651 1.00 94.06 86 ARG A N 1
ATOM 621 C CA . ARG A 1 86 ? -4.696 8.076 7.771 1.00 94.06 86 ARG A CA 1
ATOM 622 C C . ARG A 1 86 ? -3.948 7.090 6.889 1.00 94.06 86 ARG A C 1
ATOM 624 O O . ARG A 1 86 ? -3.726 5.939 7.260 1.00 94.06 86 ARG A O 1
ATOM 631 N N . ALA A 1 87 ? -3.509 7.572 5.743 1.00 96.56 87 ALA A N 1
ATOM 632 C CA . ALA A 1 87 ? -2.621 6.867 4.844 1.00 96.56 87 ALA A CA 1
ATOM 633 C C . ALA A 1 87 ? -1.197 7.434 4.943 1.00 96.56 87 ALA A C 1
ATOM 635 O O . ALA A 1 87 ? -0.992 8.638 5.110 1.00 96.56 87 ALA A O 1
ATOM 636 N N . VAL A 1 88 ? -0.201 6.561 4.833 1.00 97.38 88 VAL A N 1
ATOM 637 C CA . VAL A 1 88 ? 1.218 6.925 4.814 1.00 97.38 88 VAL A CA 1
ATOM 638 C C . VAL A 1 88 ? 1.886 6.238 3.635 1.00 97.38 88 VAL A C 1
ATOM 640 O O . VAL A 1 88 ? 1.848 5.019 3.528 1.00 97.38 88 VAL A O 1
ATOM 643 N N . ILE A 1 89 ? 2.526 7.003 2.759 1.00 96.88 89 ILE A N 1
ATOM 644 C CA . ILE A 1 89 ? 3.381 6.470 1.698 1.00 96.88 89 ILE A CA 1
ATOM 645 C C . ILE A 1 89 ? 4.786 6.341 2.266 1.00 96.88 89 ILE A C 1
ATOM 647 O O . ILE A 1 89 ? 5.436 7.348 2.538 1.00 96.88 89 ILE A O 1
ATOM 651 N N . ALA A 1 90 ? 5.253 5.114 2.462 1.00 95.88 90 ALA A N 1
ATOM 652 C CA . ALA A 1 90 ? 6.636 4.850 2.817 1.00 95.88 90 ALA A CA 1
ATOM 653 C C . ALA A 1 90 ? 7.453 4.702 1.532 1.00 95.88 90 ALA A C 1
ATOM 655 O O . ALA A 1 90 ? 7.258 3.751 0.777 1.00 95.88 90 ALA A O 1
ATOM 656 N N . ALA A 1 91 ? 8.341 5.657 1.281 1.00 94.12 91 ALA A N 1
ATOM 657 C CA . ALA A 1 91 ? 9.131 5.721 0.059 1.00 94.12 91 ALA A CA 1
ATOM 658 C C . ALA A 1 91 ? 10.616 5.869 0.367 1.00 94.12 91 ALA A C 1
ATOM 660 O O . ALA A 1 91 ? 10.988 6.452 1.390 1.00 94.12 91 ALA A O 1
ATOM 661 N N . ASP A 1 92 ? 11.459 5.386 -0.544 1.00 92.88 92 ASP A N 1
ATOM 662 C CA . ASP A 1 92 ? 12.896 5.557 -0.406 1.00 92.88 92 ASP A CA 1
ATOM 663 C C . ASP A 1 92 ? 13.263 7.046 -0.478 1.00 92.88 92 ASP A C 1
ATOM 665 O O . ASP A 1 92 ? 12.933 7.763 -1.427 1.00 92.88 92 ASP A O 1
ATOM 669 N N . SER A 1 93 ? 13.971 7.513 0.544 1.00 91.06 93 SER A N 1
ATOM 670 C CA . SER A 1 93 ? 14.531 8.854 0.648 1.00 91.06 93 SER A CA 1
ATOM 671 C C . SER A 1 93 ? 15.326 9.266 -0.596 1.00 91.06 93 SER A C 1
ATOM 673 O O . SER A 1 93 ? 15.193 10.414 -1.029 1.00 91.06 93 SER A O 1
ATOM 675 N N . ALA A 1 94 ? 16.069 8.339 -1.214 1.00 89.31 94 ALA A N 1
ATOM 676 C CA . ALA A 1 94 ? 16.834 8.601 -2.433 1.00 89.31 94 ALA A CA 1
ATOM 677 C C . ALA A 1 94 ? 15.929 8.889 -3.645 1.00 89.31 94 ALA A C 1
ATOM 679 O O . ALA A 1 94 ? 16.282 9.688 -4.510 1.00 89.31 94 ALA A O 1
ATOM 680 N N . GLN A 1 95 ? 14.733 8.299 -3.670 1.00 86.19 95 GLN A N 1
ATOM 681 C CA . GLN A 1 95 ? 13.785 8.375 -4.787 1.00 86.19 95 GLN A CA 1
ATOM 682 C C . GLN A 1 95 ? 12.689 9.431 -4.577 1.00 86.19 95 GLN A C 1
ATOM 684 O O . GLN A 1 95 ? 11.919 9.737 -5.486 1.00 86.19 95 GLN A O 1
ATOM 689 N N . SER A 1 96 ? 12.629 10.036 -3.388 1.00 81.12 96 SER A N 1
ATOM 690 C CA . SER A 1 96 ? 11.595 11.003 -2.984 1.00 81.12 96 SER A CA 1
ATOM 691 C C . SER A 1 96 ? 11.446 12.219 -3.912 1.00 81.12 96 SER A C 1
ATOM 693 O O . SER A 1 96 ? 10.397 12.864 -3.923 1.00 81.12 96 SER A O 1
ATOM 695 N N . ARG A 1 97 ? 12.480 12.541 -4.701 1.00 85.69 97 ARG A N 1
ATOM 696 C CA . ARG A 1 97 ? 12.508 13.685 -5.630 1.00 85.69 97 ARG A CA 1
ATOM 697 C C . ARG A 1 97 ? 12.282 13.306 -7.090 1.00 85.69 97 ARG A C 1
ATOM 699 O O . ARG A 1 97 ? 12.288 14.189 -7.948 1.00 85.69 97 ARG A O 1
ATOM 706 N N . GLU A 1 98 ? 12.105 12.026 -7.387 1.00 90.94 98 GLU A N 1
ATOM 707 C CA . GLU A 1 98 ? 11.965 11.575 -8.763 1.00 90.94 98 GLU A CA 1
ATOM 708 C C . GLU A 1 98 ? 10.615 11.983 -9.388 1.00 90.94 98 GLU A C 1
ATOM 710 O O . GLU A 1 98 ? 9.608 12.117 -8.683 1.00 90.94 98 GLU A O 1
ATOM 715 N N . PRO A 1 99 ? 10.546 12.151 -10.724 1.00 93.19 99 PRO A N 1
ATOM 716 C CA . PRO A 1 99 ? 9.325 12.595 -11.399 1.00 93.19 99 PRO A CA 1
ATOM 717 C C . PRO A 1 99 ? 8.102 11.703 -11.150 1.00 93.19 99 PRO A C 1
ATOM 719 O O . PRO A 1 99 ? 6.989 12.206 -11.019 1.00 93.19 99 PRO A O 1
ATOM 722 N N . TRP A 1 100 ? 8.287 10.383 -11.060 1.00 92.50 100 TRP A N 1
ATOM 723 C CA . TRP A 1 100 ? 7.183 9.452 -10.817 1.00 92.50 100 TRP A CA 1
ATOM 724 C C . TRP A 1 100 ? 6.571 9.637 -9.421 1.00 92.50 100 TRP A C 1
ATOM 726 O O . TRP A 1 100 ? 5.349 9.602 -9.294 1.00 92.50 100 TRP A O 1
ATOM 736 N N . MET A 1 101 ? 7.398 9.917 -8.403 1.00 94.81 101 MET A N 1
ATOM 737 C CA . MET A 1 101 ? 6.937 10.211 -7.045 1.00 94.81 101 MET A CA 1
ATOM 738 C C . MET A 1 101 ? 6.085 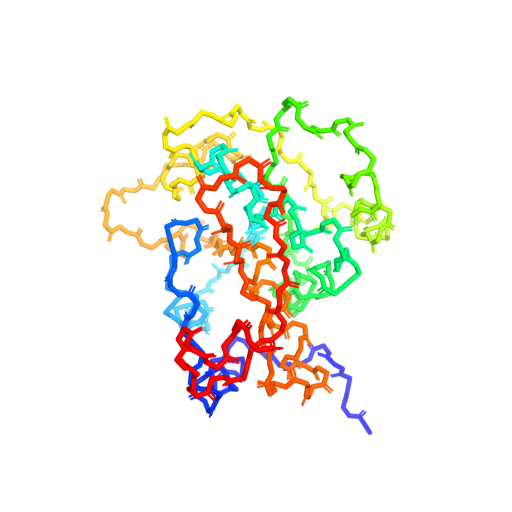11.476 -7.047 1.00 94.81 101 MET A C 1
ATOM 740 O O . MET A 1 101 ? 5.009 11.504 -6.459 1.00 94.81 101 MET A O 1
ATOM 744 N N . ARG A 1 102 ? 6.521 12.513 -7.773 1.00 93.31 102 ARG A N 1
ATOM 745 C CA . ARG A 1 102 ? 5.740 13.746 -7.915 1.00 93.31 102 ARG A CA 1
ATOM 746 C C . ARG A 1 102 ? 4.358 13.474 -8.514 1.00 93.31 102 ARG A C 1
ATOM 748 O O . ARG A 1 102 ? 3.372 13.892 -7.921 1.00 93.31 102 ARG A O 1
ATOM 755 N N . ARG A 1 103 ? 4.274 12.719 -9.617 1.00 94.44 103 ARG A N 1
ATOM 756 C CA . ARG A 1 103 ? 2.989 12.351 -10.249 1.00 94.44 103 ARG A CA 1
ATOM 757 C C . ARG A 1 103 ? 2.085 11.535 -9.320 1.00 94.44 103 ARG A C 1
ATOM 759 O O . ARG A 1 103 ? 0.864 11.710 -9.320 1.00 94.44 103 ARG A O 1
ATOM 766 N N . LEU A 1 104 ? 2.674 10.643 -8.524 1.00 95.19 104 LEU A N 1
ATOM 767 C CA . LEU A 1 104 ? 1.945 9.877 -7.516 1.00 95.19 104 LEU A CA 1
ATOM 768 C C . LEU A 1 104 ? 1.343 10.803 -6.449 1.00 95.19 104 LEU A C 1
ATOM 770 O O . LEU A 1 104 ? 0.153 10.712 -6.156 1.00 95.19 104 LEU A O 1
ATOM 774 N N . LEU A 1 105 ? 2.137 11.731 -5.909 1.00 94.38 105 LEU A N 1
ATOM 775 C CA . LEU A 1 105 ? 1.674 12.694 -4.905 1.00 94.38 105 LEU A CA 1
ATOM 776 C C . LEU A 1 105 ? 0.647 13.680 -5.470 1.00 94.38 105 LEU A C 1
ATOM 778 O O . LEU A 1 105 ? -0.331 13.987 -4.793 1.00 94.38 105 LEU A O 1
ATOM 782 N N . GLU A 1 106 ? 0.814 14.118 -6.720 1.00 95.19 106 GLU A N 1
ATOM 783 C CA . GLU A 1 106 ? -0.162 14.948 -7.436 1.00 95.19 106 GLU A CA 1
ATOM 784 C C . GLU A 1 106 ? -1.533 14.259 -7.499 1.00 95.19 106 GLU A C 1
ATOM 786 O O . GLU A 1 106 ? -2.553 14.892 -7.215 1.00 95.19 106 GLU A O 1
ATOM 791 N N . SER A 1 107 ? -1.553 12.943 -7.740 1.00 94.50 107 SER A N 1
ATOM 792 C CA . SER A 1 107 ? -2.777 12.126 -7.738 1.00 94.50 107 SER A CA 1
ATOM 793 C C . SER A 1 107 ? -3.459 12.062 -6.360 1.00 94.50 107 SER A C 1
ATOM 795 O O . SER A 1 107 ? -4.666 11.852 -6.279 1.00 94.50 107 SER A O 1
ATOM 797 N N . GLY A 1 108 ? -2.710 12.270 -5.269 1.00 92.12 108 GLY A N 1
ATOM 798 C CA . GLY A 1 108 ? -3.198 12.276 -3.883 1.00 92.12 108 GLY A CA 1
ATOM 799 C C . GLY A 1 108 ? -3.343 13.664 -3.252 1.00 92.12 108 GLY A C 1
ATOM 800 O O . GLY A 1 108 ? -3.577 13.756 -2.046 1.00 92.12 108 GLY A O 1
ATOM 801 N N . THR A 1 109 ? -3.213 14.746 -4.030 1.00 93.38 109 THR A N 1
ATOM 802 C CA . THR A 1 109 ? -3.093 16.124 -3.512 1.00 93.38 109 THR A CA 1
ATOM 803 C C . THR A 1 109 ? -4.199 16.514 -2.531 1.00 93.38 109 THR A C 1
ATOM 805 O O . THR A 1 109 ? -3.917 17.150 -1.517 1.00 93.38 109 THR A O 1
ATOM 808 N N . ALA A 1 110 ? -5.452 16.138 -2.803 1.00 89.88 110 ALA A N 1
ATOM 809 C CA . ALA A 1 110 ? -6.574 16.458 -1.918 1.00 89.88 110 ALA A CA 1
ATOM 810 C C . ALA A 1 110 ? -6.404 15.818 -0.528 1.00 89.88 110 ALA A C 1
ATOM 812 O O . ALA A 1 110 ? -6.463 16.510 0.483 1.00 89.88 110 ALA A O 1
ATOM 813 N N . ALA A 1 111 ? -6.080 14.522 -0.475 1.00 90.00 111 ALA A N 1
ATOM 814 C CA . ALA A 1 111 ? -5.859 13.813 0.783 1.00 90.00 111 ALA A CA 1
ATOM 815 C C . ALA A 1 111 ? -4.636 14.343 1.552 1.00 90.00 111 ALA A C 1
ATOM 817 O O . ALA A 1 111 ? -4.643 14.339 2.782 1.00 90.00 111 ALA A O 1
ATOM 818 N N . ILE A 1 112 ? -3.606 14.824 0.846 1.00 92.62 112 ILE A N 1
ATOM 819 C CA . ILE A 1 112 ? -2.437 15.465 1.465 1.00 92.62 112 ILE A CA 1
ATOM 820 C C . ILE A 1 112 ? -2.831 16.799 2.106 1.00 92.62 112 ILE A C 1
ATOM 822 O O . ILE A 1 112 ? -2.481 17.050 3.257 1.00 92.62 112 ILE A O 1
ATOM 826 N N . ARG A 1 113 ? -3.585 17.644 1.388 1.00 91.50 113 ARG A N 1
ATOM 827 C CA . ARG A 1 113 ? -4.071 18.937 1.907 1.00 91.50 113 ARG A CA 1
ATOM 828 C C . ARG A 1 113 ? -4.960 18.765 3.138 1.00 91.50 113 ARG A C 1
ATOM 830 O O . ARG A 1 113 ? -4.842 19.548 4.074 1.00 91.50 113 ARG A O 1
ATOM 837 N N . ASP A 1 114 ? -5.771 17.712 3.160 1.00 89.75 114 ASP A N 1
ATOM 838 C CA . ASP A 1 114 ? -6.625 17.353 4.298 1.00 89.75 114 ASP A CA 1
ATOM 839 C C . ASP A 1 114 ? -5.848 16.715 5.470 1.00 89.75 114 ASP A C 1
ATOM 841 O O . ASP A 1 114 ? -6.446 16.350 6.481 1.00 89.75 114 ASP A O 1
ATOM 845 N N . GLY A 1 115 ? -4.534 16.495 5.338 1.00 89.62 115 GLY A N 1
ATOM 846 C CA . GLY A 1 115 ? -3.717 15.806 6.343 1.00 89.62 115 GLY A CA 1
ATOM 847 C C . GLY A 1 115 ? -4.014 14.306 6.488 1.00 89.62 115 GLY A C 1
ATOM 848 O O . GLY A 1 115 ? -3.533 13.670 7.427 1.00 89.62 115 GLY A O 1
ATOM 849 N N . ARG A 1 116 ? -4.791 13.720 5.568 1.00 92.06 116 ARG A N 1
ATOM 850 C CA . ARG A 1 116 ? -5.158 12.293 5.559 1.00 92.06 116 ARG A CA 1
ATOM 851 C C . ARG A 1 116 ? -4.129 11.408 4.865 1.00 92.06 116 ARG A C 1
ATOM 853 O O . ARG A 1 116 ? -4.163 10.197 5.056 1.00 92.06 116 ARG A O 1
ATOM 860 N N . LEU A 1 117 ? -3.226 11.992 4.083 1.00 95.19 117 LEU A N 1
ATOM 861 C CA . LEU A 1 117 ? -2.125 11.305 3.415 1.00 95.19 117 LEU A CA 1
ATOM 862 C C . LEU A 1 117 ? -0.800 11.995 3.750 1.00 95.19 117 LEU A C 1
ATOM 864 O O . LEU A 1 117 ? -0.650 13.194 3.529 1.00 95.19 117 LEU A O 1
ATOM 868 N N . ALA A 1 118 ? 0.166 11.231 4.251 1.00 95.12 118 ALA A N 1
ATOM 869 C CA . ALA A 1 118 ? 1.522 11.703 4.523 1.00 95.12 118 ALA A CA 1
ATOM 870 C C . ALA A 1 118 ? 2.565 10.861 3.779 1.00 95.12 118 ALA A C 1
ATOM 872 O O . ALA A 1 118 ? 2.292 9.733 3.374 1.00 95.12 118 ALA A O 1
ATOM 873 N N . VAL A 1 119 ? 3.779 11.393 3.634 1.00 95.25 119 VAL A N 1
ATOM 874 C CA . VAL A 1 119 ? 4.929 10.661 3.089 1.00 95.25 119 VAL A CA 1
ATOM 875 C C . VAL A 1 119 ? 5.948 10.455 4.201 1.00 95.25 119 VAL A C 1
ATOM 877 O O . VAL A 1 119 ? 6.365 11.412 4.851 1.00 95.25 119 VAL A O 1
ATOM 880 N N . ALA A 1 120 ? 6.360 9.209 4.406 1.00 95.19 120 ALA A N 1
ATOM 881 C CA . ALA A 1 120 ? 7.468 8.842 5.269 1.00 95.19 120 ALA A CA 1
ATOM 882 C C . ALA A 1 120 ? 8.678 8.499 4.394 1.00 95.19 120 ALA A C 1
ATOM 884 O O . ALA A 1 120 ? 8.676 7.496 3.679 1.00 95.19 120 ALA A O 1
ATOM 885 N N . ALA A 1 121 ? 9.714 9.337 4.450 1.00 93.25 121 ALA A N 1
ATOM 886 C CA . ALA A 1 121 ? 10.988 9.040 3.809 1.00 93.25 121 ALA A CA 1
ATOM 887 C C . ALA A 1 121 ? 11.735 7.985 4.637 1.00 93.25 121 ALA A C 1
ATOM 889 O O . ALA A 1 121 ? 12.077 8.220 5.796 1.00 93.25 121 ALA A O 1
ATOM 890 N N . VAL A 1 122 ? 11.986 6.824 4.040 1.00 92.88 122 VAL A N 1
ATOM 891 C CA . VAL A 1 122 ? 12.708 5.703 4.650 1.00 92.88 122 VAL A CA 1
ATOM 892 C C . VAL A 1 122 ? 13.979 5.459 3.846 1.00 92.88 122 VAL A C 1
ATOM 894 O O . VAL A 1 122 ? 14.008 5.679 2.645 1.00 92.88 122 VAL A O 1
ATOM 897 N N . ARG A 1 123 ? 15.058 5.020 4.486 1.00 89.94 123 ARG A N 1
ATOM 898 C CA . ARG A 1 123 ? 16.268 4.616 3.765 1.00 89.94 123 ARG A CA 1
ATOM 899 C C . ARG A 1 123 ? 16.030 3.245 3.121 1.00 89.94 123 ARG A C 1
ATOM 901 O O . ARG A 1 123 ? 15.818 2.288 3.861 1.00 89.94 123 ARG A O 1
ATOM 908 N N . GLY A 1 124 ? 16.021 3.161 1.791 1.00 79.94 124 GLY A N 1
ATOM 909 C CA . GLY A 1 124 ? 15.659 1.960 1.024 1.00 79.94 124 GLY A CA 1
ATOM 910 C C . GLY A 1 124 ? 16.745 0.885 0.919 1.00 79.94 124 GLY A C 1
ATOM 911 O O . GLY A 1 124 ? 17.020 0.414 -0.175 1.00 79.94 124 GLY A O 1
ATOM 912 N N . ASP A 1 125 ? 17.370 0.491 2.030 1.00 83.69 125 ASP A N 1
ATOM 913 C CA . ASP A 1 125 ? 18.303 -0.646 2.031 1.00 83.69 125 ASP A CA 1
ATOM 914 C C . ASP A 1 125 ? 17.547 -1.949 2.325 1.00 83.69 125 ASP A C 1
ATOM 916 O O . ASP A 1 125 ? 16.745 -1.984 3.260 1.00 83.69 125 ASP A O 1
ATOM 920 N N . TYR A 1 126 ? 17.834 -3.048 1.621 1.00 81.75 126 TYR A N 1
ATOM 921 C CA . TYR A 1 126 ? 17.324 -4.365 2.023 1.00 81.75 126 TYR A CA 1
ATOM 922 C C . TYR A 1 126 ? 17.759 -4.679 3.471 1.00 81.75 126 TYR A C 1
ATOM 924 O O . TYR A 1 126 ? 18.944 -4.515 3.788 1.00 81.75 126 TYR A O 1
ATOM 932 N N . PRO A 1 127 ? 16.865 -5.141 4.373 1.00 87.62 127 PRO A N 1
ATOM 933 C CA . PRO A 1 127 ? 15.482 -5.592 4.157 1.00 87.62 127 PRO A CA 1
ATOM 934 C C . PRO A 1 127 ? 14.400 -4.604 4.655 1.00 87.62 127 PRO A C 1
ATOM 936 O O . PRO A 1 127 ? 13.458 -5.001 5.348 1.00 87.62 127 PRO A O 1
ATOM 939 N N . GLN A 1 128 ? 14.517 -3.306 4.360 1.00 89.94 128 GLN A N 1
ATOM 940 C CA . GLN A 1 128 ? 13.685 -2.258 4.980 1.00 89.94 128 GLN A CA 1
ATOM 941 C C . GLN A 1 128 ? 12.213 -2.306 4.578 1.00 89.94 128 GLN A C 1
ATOM 943 O O . GLN A 1 128 ? 11.378 -1.796 5.331 1.00 89.94 128 GLN A O 1
ATOM 948 N N . ALA A 1 129 ? 11.871 -2.959 3.464 1.00 88.38 129 ALA A N 1
ATOM 949 C CA . ALA A 1 129 ? 10.481 -3.212 3.103 1.00 88.38 129 ALA A CA 1
ATOM 950 C C . ALA A 1 129 ? 9.794 -4.210 4.055 1.00 88.38 129 ALA A C 1
ATOM 952 O O . ALA A 1 129 ? 8.563 -4.265 4.094 1.00 88.38 129 ALA A O 1
ATOM 953 N N . HIS A 1 130 ? 10.555 -4.974 4.856 1.00 89.69 130 HIS A N 1
ATOM 954 C CA . HIS A 1 130 ? 9.985 -5.908 5.819 1.00 89.69 130 HIS A CA 1
ATOM 955 C C . HIS A 1 130 ? 9.108 -5.159 6.843 1.00 89.69 130 HIS A C 1
ATOM 957 O O . HIS A 1 130 ? 9.591 -4.224 7.495 1.00 89.69 130 HIS A O 1
ATOM 963 N N . PRO A 1 131 ? 7.865 -5.604 7.108 1.00 88.94 131 PRO A N 1
ATOM 964 C CA . PRO A 1 131 ? 6.895 -4.871 7.926 1.00 88.94 131 PRO A CA 1
ATOM 965 C C . PRO A 1 131 ? 7.414 -4.430 9.300 1.00 88.94 131 PRO A C 1
ATOM 967 O O . PRO A 1 131 ? 7.161 -3.311 9.736 1.00 88.94 131 PRO A O 1
ATOM 970 N N . SER A 1 132 ? 8.180 -5.276 9.997 1.00 89.88 132 SER A N 1
ATOM 971 C CA . SER A 1 132 ? 8.726 -4.919 11.316 1.00 89.88 132 SER A CA 1
ATOM 972 C C . SER A 1 132 ? 9.734 -3.765 11.277 1.00 89.88 132 SER A C 1
ATOM 974 O O . SER A 1 132 ? 9.805 -3.002 12.242 1.00 89.88 132 SER A O 1
ATOM 976 N N . LEU A 1 133 ? 10.512 -3.642 10.197 1.00 91.81 133 LEU A N 1
ATOM 977 C CA . LEU A 1 133 ? 11.481 -2.559 10.012 1.00 91.81 133 LEU A CA 1
ATOM 978 C C . LEU A 1 133 ? 10.790 -1.323 9.444 1.00 91.81 133 LEU A C 1
ATOM 980 O O . LEU A 1 133 ? 10.983 -0.229 9.970 1.00 91.81 133 LEU A O 1
ATOM 984 N N . LEU A 1 134 ? 9.900 -1.519 8.471 1.00 93.06 134 LEU A N 1
ATOM 985 C CA . LEU A 1 134 ? 9.072 -0.473 7.887 1.00 93.06 134 LEU A CA 1
ATOM 986 C C . LEU A 1 134 ? 8.275 0.292 8.949 1.00 93.06 134 LEU A C 1
ATOM 988 O O . LEU A 1 134 ? 8.358 1.513 9.011 1.00 93.06 134 LEU A O 1
ATOM 992 N N . LEU A 1 135 ? 7.556 -0.405 9.838 1.00 94.56 135 LEU A N 1
ATOM 993 C CA . LEU A 1 135 ? 6.775 0.232 10.907 1.00 94.56 135 LEU A CA 1
ATOM 994 C C . LEU A 1 135 ? 7.659 1.046 11.860 1.00 94.56 135 LEU A C 1
ATOM 996 O O . LEU A 1 135 ? 7.253 2.117 12.321 1.00 94.56 135 LEU A O 1
ATOM 1000 N N . ARG A 1 136 ? 8.871 0.559 12.144 1.00 94.25 136 ARG A N 1
ATOM 1001 C CA . ARG A 1 136 ? 9.823 1.260 13.007 1.00 94.25 136 ARG A CA 1
ATOM 1002 C C . ARG A 1 136 ? 10.348 2.521 12.332 1.00 94.25 136 ARG A C 1
ATOM 1004 O O . ARG A 1 136 ? 10.399 3.557 12.985 1.00 94.25 136 ARG A O 1
ATOM 1011 N N . SER A 1 137 ? 10.725 2.436 11.063 1.00 93.38 137 SER A N 1
ATOM 1012 C CA . SER A 1 137 ? 11.320 3.549 10.321 1.00 93.38 137 SER A CA 1
ATOM 1013 C C . SER A 1 137 ? 10.286 4.596 9.907 1.00 93.38 137 SER A C 1
ATOM 1015 O O . SER A 1 137 ? 10.548 5.785 10.034 1.00 93.38 137 SER A O 1
ATOM 1017 N N . ALA A 1 138 ? 9.103 4.170 9.457 1.00 94.12 138 ALA A N 1
ATOM 1018 C CA . ALA A 1 138 ? 8.059 5.068 8.970 1.00 94.12 138 ALA A CA 1
ATOM 1019 C C . ALA A 1 138 ? 7.217 5.682 10.099 1.00 94.12 138 ALA A C 1
ATOM 1021 O O . ALA A 1 138 ? 6.813 6.836 9.994 1.00 94.12 138 ALA A O 1
ATOM 1022 N N . LEU A 1 139 ? 6.937 4.925 11.171 1.00 94.69 139 LEU A N 1
ATOM 1023 C CA . LEU A 1 139 ? 6.000 5.336 12.229 1.00 94.69 139 LEU A CA 1
ATOM 1024 C C . LEU A 1 139 ? 6.594 5.312 13.648 1.00 94.69 139 LEU A C 1
ATOM 1026 O O . LEU A 1 139 ? 5.894 5.643 14.603 1.00 94.69 139 LEU A O 1
ATOM 1030 N N . GLY A 1 140 ? 7.842 4.868 13.834 1.00 93.75 140 GLY A N 1
ATOM 1031 C CA . GLY A 1 140 ? 8.417 4.663 15.171 1.00 93.75 140 GLY A CA 1
ATOM 1032 C C . GLY A 1 140 ? 7.794 3.494 15.947 1.00 93.75 140 GLY A C 1
ATOM 1033 O O . GLY A 1 140 ? 8.057 3.326 17.140 1.00 93.75 140 GLY A O 1
ATOM 1034 N N . LEU A 1 141 ? 6.969 2.665 15.299 1.00 93.44 141 LEU A N 1
ATOM 1035 C CA . LEU A 1 141 ? 6.244 1.575 15.945 1.00 93.44 141 LEU A CA 1
ATOM 1036 C C . LEU A 1 141 ? 7.075 0.292 15.968 1.00 93.44 141 LEU A C 1
ATOM 1038 O O . LEU A 1 141 ? 7.695 -0.099 14.985 1.00 93.44 141 LEU A O 1
ATOM 1042 N N . ARG A 1 142 ? 7.046 -0.418 17.098 1.00 93.12 142 ARG A N 1
ATOM 1043 C CA . ARG A 1 142 ? 7.657 -1.747 17.215 1.00 93.12 142 ARG A CA 1
ATOM 1044 C C . ARG A 1 142 ? 6.618 -2.827 16.933 1.00 93.12 142 ARG A C 1
ATOM 1046 O O . ARG A 1 142 ? 5.588 -2.880 17.605 1.00 93.12 142 ARG A O 1
ATOM 1053 N N . LEU A 1 143 ? 6.931 -3.718 15.997 1.00 90.44 143 LEU A N 1
ATOM 1054 C CA . LEU A 1 143 ? 6.182 -4.944 15.736 1.00 90.44 143 LEU A CA 1
ATOM 1055 C C . LEU A 1 143 ? 7.013 -6.138 16.210 1.00 90.44 143 LEU A C 1
ATOM 1057 O O . LEU A 1 143 ? 8.168 -6.289 15.814 1.00 90.44 143 LEU A O 1
ATOM 1061 N N . ARG A 1 144 ? 6.445 -6.980 17.080 1.00 86.12 144 ARG A N 1
ATOM 1062 C CA . ARG A 1 144 ? 7.125 -8.209 17.511 1.00 86.12 144 ARG A CA 1
ATOM 1063 C C . ARG A 1 144 ? 7.203 -9.192 16.331 1.00 86.12 144 ARG A C 1
ATOM 1065 O O . ARG A 1 144 ? 6.267 -9.225 15.533 1.00 86.12 144 ARG A O 1
ATOM 1072 N N . PRO A 1 145 ? 8.264 -10.010 16.225 1.00 79.94 145 PRO A N 1
ATOM 1073 C CA . PRO A 1 145 ? 8.339 -11.050 15.204 1.00 79.94 145 PRO A CA 1
ATOM 1074 C C . PRO A 1 145 ? 7.085 -11.933 15.200 1.00 79.94 145 PRO A C 1
ATOM 1076 O O . PRO A 1 145 ? 6.523 -12.212 16.262 1.00 79.94 145 PRO A O 1
ATOM 1079 N N . ARG A 1 146 ? 6.666 -12.377 14.008 1.00 80.81 146 ARG A N 1
ATOM 1080 C CA . ARG A 1 146 ? 5.476 -13.225 13.784 1.00 80.81 146 ARG A CA 1
ATOM 1081 C C . ARG A 1 146 ? 4.135 -12.595 14.188 1.00 80.81 146 ARG A C 1
ATOM 1083 O O . ARG A 1 146 ? 3.138 -13.305 14.273 1.00 80.81 146 ARG A O 1
ATOM 1090 N N . ARG A 1 147 ? 4.091 -11.288 14.455 1.00 87.50 147 ARG A N 1
ATOM 1091 C CA . ARG A 1 147 ? 2.838 -10.553 14.666 1.00 87.50 147 ARG A CA 1
ATOM 1092 C C . ARG A 1 147 ? 2.433 -9.812 13.405 1.00 87.50 147 ARG A C 1
ATOM 1094 O O . ARG A 1 147 ? 3.285 -9.316 12.674 1.00 87.50 147 ARG A O 1
ATOM 1101 N N . SER A 1 148 ? 1.126 -9.727 13.188 1.00 89.44 148 SER A N 1
ATOM 1102 C CA . SER A 1 148 ? 0.544 -8.956 12.091 1.00 89.44 148 SER A CA 1
ATOM 1103 C C . SER A 1 148 ? 0.643 -7.452 12.383 1.00 89.44 148 SER A C 1
ATOM 1105 O O . SER A 1 148 ? 0.386 -7.052 13.525 1.00 89.44 148 SER A O 1
ATOM 1107 N N . PRO A 1 149 ? 0.955 -6.598 11.387 1.00 92.69 149 PRO A N 1
ATOM 1108 C CA . PRO A 1 149 ? 0.881 -5.141 11.524 1.00 92.69 149 PRO A CA 1
ATOM 1109 C C . PRO A 1 149 ? -0.465 -4.648 12.078 1.00 92.69 149 PRO A C 1
ATOM 1111 O O . PRO A 1 149 ? -0.501 -3.679 12.840 1.00 92.69 149 PRO A O 1
ATOM 1114 N N . VAL A 1 150 ? -1.555 -5.371 11.799 1.00 94.12 150 VAL A N 1
ATOM 1115 C CA . VAL A 1 150 ? -2.911 -5.026 12.255 1.00 94.12 150 VAL A CA 1
ATOM 1116 C C . VAL A 1 150 ? -3.032 -5.091 13.778 1.00 94.12 150 VAL A C 1
ATOM 1118 O O . VAL A 1 150 ? -3.810 -4.351 14.373 1.00 94.12 150 VAL A O 1
ATOM 1121 N N . GLU A 1 151 ? -2.205 -5.891 14.462 1.00 92.56 151 GLU A N 1
ATOM 1122 C CA . GLU A 1 151 ? -2.129 -5.868 15.932 1.00 92.56 151 GLU A CA 1
ATOM 1123 C C . GLU A 1 151 ? -1.628 -4.525 16.491 1.00 92.56 151 GLU A C 1
ATOM 1125 O O . GLU A 1 151 ? -1.778 -4.258 17.684 1.00 92.56 151 GLU A O 1
ATOM 1130 N N . ARG A 1 152 ? -1.034 -3.679 15.646 1.00 94.00 152 ARG A N 1
ATOM 1131 C CA . ARG A 1 152 ? -0.576 -2.324 15.967 1.00 94.00 152 ARG A CA 1
ATOM 1132 C C . ARG A 1 152 ? -1.454 -1.236 15.344 1.00 94.00 152 ARG A C 1
ATOM 1134 O O . ARG A 1 152 ? -1.032 -0.087 15.359 1.00 94.00 152 ARG A O 1
ATOM 1141 N N . GLY A 1 153 ? -2.631 -1.587 14.817 1.00 93.69 153 GLY A N 1
ATOM 1142 C CA . GLY A 1 153 ? -3.540 -0.640 14.161 1.00 93.69 153 GLY A CA 1
ATOM 1143 C C . GLY A 1 153 ? -3.109 -0.248 12.745 1.00 93.69 153 GLY A C 1
ATOM 1144 O O . GLY A 1 153 ? -3.594 0.742 12.202 1.00 93.69 153 GLY A O 1
ATOM 1145 N N . VAL A 1 154 ? -2.202 -1.020 12.134 1.00 95.25 154 VAL A N 1
ATOM 1146 C CA . VAL A 1 154 ? -1.619 -0.705 10.826 1.00 95.25 154 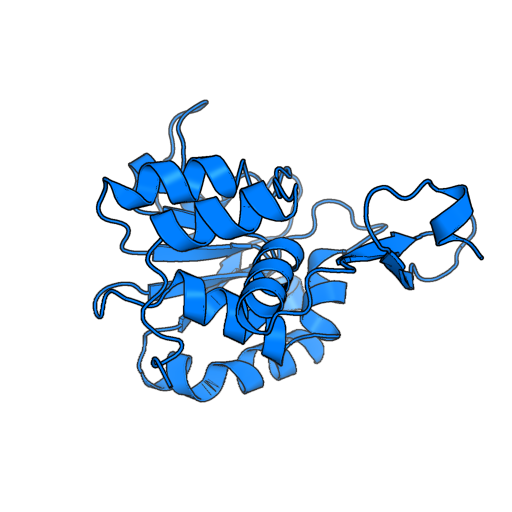VAL A CA 1
ATOM 1147 C C . VAL A 1 154 ? -1.972 -1.776 9.802 1.00 95.25 154 VAL A C 1
ATOM 1149 O O . VAL A 1 154 ? -1.770 -2.957 10.059 1.00 95.25 154 VAL A O 1
ATOM 1152 N N . ILE A 1 155 ? -2.429 -1.376 8.619 1.00 94.75 155 ILE A N 1
ATOM 1153 C CA . ILE A 1 155 ? -2.428 -2.238 7.428 1.00 94.75 155 ILE A CA 1
ATOM 1154 C C . ILE A 1 155 ? -1.230 -1.843 6.566 1.00 94.75 155 ILE A C 1
ATOM 1156 O O . ILE A 1 155 ? -1.004 -0.655 6.351 1.00 94.75 155 ILE A O 1
ATOM 1160 N N . VAL A 1 156 ? -0.465 -2.812 6.070 1.00 95.38 156 VAL A N 1
ATOM 1161 C CA . VAL A 1 156 ? 0.647 -2.577 5.136 1.00 95.38 156 VAL A CA 1
ATOM 1162 C C . VAL A 1 156 ? 0.306 -3.196 3.791 1.00 95.38 156 VAL A C 1
ATOM 1164 O O . VAL A 1 156 ? 0.024 -4.393 3.724 1.00 95.38 156 VAL A O 1
ATOM 1167 N N . VAL A 1 157 ? 0.356 -2.391 2.733 1.00 94.38 157 VAL A N 1
ATO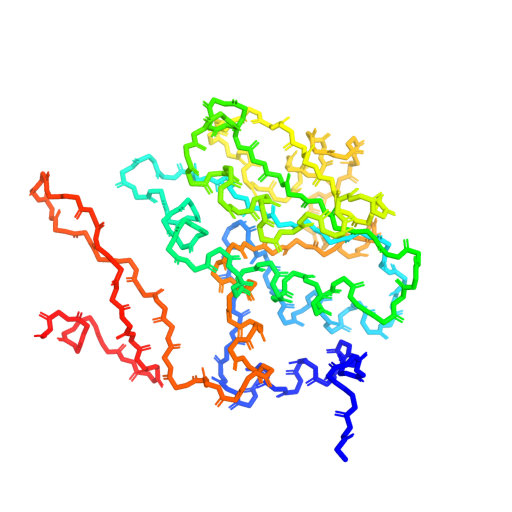M 1168 C CA . VAL A 1 157 ? 0.133 -2.816 1.347 1.00 94.38 157 VAL A CA 1
ATOM 1169 C C . VAL A 1 157 ? 1.226 -2.270 0.447 1.00 94.38 157 VAL A C 1
ATOM 1171 O O . VAL A 1 157 ? 1.783 -1.217 0.730 1.00 94.38 157 VAL A O 1
ATOM 1174 N N . ASP A 1 158 ? 1.518 -2.958 -0.647 1.00 93.25 158 ASP A N 1
ATOM 1175 C CA . ASP A 1 158 ? 2.427 -2.469 -1.681 1.00 93.25 158 ASP A CA 1
ATOM 1176 C C . ASP A 1 158 ? 1.656 -1.824 -2.852 1.00 93.25 158 ASP A C 1
ATOM 1178 O O . ASP A 1 158 ? 0.419 -1.784 -2.854 1.00 93.25 158 ASP A O 1
ATOM 1182 N N . ALA A 1 159 ? 2.367 -1.275 -3.842 1.00 93.12 159 ALA A N 1
ATOM 1183 C CA . ALA A 1 159 ? 1.739 -0.605 -4.983 1.00 93.12 159 ALA A CA 1
ATOM 1184 C C . ALA A 1 159 ? 0.863 -1.561 -5.802 1.00 93.12 159 ALA A C 1
ATOM 1186 O O . ALA A 1 159 ? -0.240 -1.193 -6.210 1.00 93.12 159 ALA A O 1
ATOM 1187 N N . ALA A 1 160 ? 1.319 -2.799 -6.004 1.00 89.50 160 ALA A N 1
ATOM 1188 C CA . ALA A 1 160 ? 0.572 -3.815 -6.741 1.00 89.50 160 ALA A CA 1
ATOM 1189 C C . ALA A 1 160 ? -0.726 -4.222 -6.024 1.00 89.50 160 ALA A C 1
ATOM 1191 O O . ALA A 1 160 ? -1.767 -4.378 -6.661 1.00 89.50 160 ALA A O 1
ATOM 1192 N N . ALA A 1 161 ? -0.689 -4.370 -4.700 1.00 90.38 161 ALA A N 1
ATOM 1193 C CA . ALA A 1 161 ? -1.851 -4.658 -3.870 1.00 90.38 161 ALA A CA 1
ATOM 1194 C C . ALA A 1 161 ? -2.853 -3.494 -3.869 1.00 90.38 161 ALA A C 1
ATOM 1196 O O . ALA A 1 161 ? -4.052 -3.723 -4.016 1.00 90.38 161 ALA A O 1
ATOM 1197 N N . ALA A 1 162 ? -2.381 -2.250 -3.752 1.00 93.38 162 ALA A N 1
ATOM 1198 C CA . ALA A 1 162 ? -3.248 -1.077 -3.838 1.00 93.38 162 ALA A CA 1
ATOM 1199 C C . ALA A 1 162 ? -3.910 -0.964 -5.222 1.00 93.38 162 ALA A C 1
ATOM 1201 O O . ALA A 1 162 ? -5.124 -0.787 -5.312 1.00 93.38 162 ALA A O 1
ATOM 1202 N N . LEU A 1 163 ? -3.143 -1.152 -6.302 1.00 92.31 163 LEU A N 1
ATOM 1203 C CA . LEU A 1 163 ? -3.682 -1.191 -7.662 1.00 92.31 163 LEU A CA 1
ATOM 1204 C C . LEU A 1 163 ? -4.764 -2.268 -7.805 1.00 92.31 163 LEU A C 1
ATOM 1206 O O . LEU A 1 163 ? -5.850 -1.975 -8.296 1.00 92.31 163 LEU A O 1
ATOM 1210 N N . LEU A 1 164 ? -4.496 -3.486 -7.328 1.00 88.62 164 LEU A N 1
ATOM 1211 C CA . LEU A 1 164 ? -5.467 -4.577 -7.335 1.00 88.62 164 LEU A CA 1
ATOM 1212 C C . LEU A 1 164 ? -6.771 -4.175 -6.633 1.00 88.62 164 LEU A C 1
ATOM 1214 O O . LEU A 1 164 ? -7.846 -4.428 -7.167 1.00 88.62 164 LEU A O 1
ATOM 1218 N N . VAL A 1 165 ? -6.700 -3.527 -5.466 1.00 90.19 165 VAL A N 1
ATOM 1219 C CA . VAL A 1 165 ? -7.898 -3.049 -4.754 1.00 90.19 165 VAL A CA 1
ATOM 1220 C C . VAL A 1 165 ? -8.689 -2.052 -5.603 1.00 90.19 165 VAL A C 1
ATOM 1222 O O . VAL A 1 165 ? -9.908 -2.180 -5.684 1.00 90.19 165 VAL A O 1
ATOM 1225 N N . SER A 1 166 ? -8.022 -1.109 -6.276 1.00 91.69 166 SER A N 1
ATOM 1226 C CA . SER A 1 166 ? -8.681 -0.168 -7.198 1.00 91.69 166 SER A CA 1
ATOM 1227 C C . SER A 1 166 ? -9.439 -0.902 -8.298 1.00 91.69 166 SER A C 1
ATOM 1229 O O . SER A 1 166 ? -10.636 -0.691 -8.481 1.00 91.69 166 SER A O 1
ATOM 1231 N N . LEU A 1 167 ? -8.756 -1.833 -8.963 1.00 88.31 167 LEU A N 1
ATOM 1232 C CA . LEU A 1 167 ? -9.313 -2.652 -10.032 1.00 88.31 167 LEU A CA 1
ATOM 1233 C C . LEU A 1 167 ? -10.522 -3.475 -9.554 1.00 88.31 167 LEU A C 1
ATOM 1235 O O . LEU A 1 167 ? -11.539 -3.531 -10.237 1.00 88.31 167 LEU A O 1
ATOM 1239 N N . MET A 1 168 ? -10.477 -4.040 -8.339 1.00 86.06 168 MET A N 1
ATOM 1240 C CA . MET A 1 168 ? -11.617 -4.765 -7.745 1.00 86.06 168 MET A CA 1
ATOM 1241 C C . MET A 1 168 ? -12.842 -3.880 -7.497 1.00 86.06 168 MET A C 1
ATOM 1243 O O . MET A 1 168 ? -13.979 -4.364 -7.512 1.00 86.06 168 MET A O 1
ATOM 1247 N N . ILE A 1 169 ? -12.626 -2.607 -7.172 1.00 87.12 169 ILE A N 1
ATOM 1248 C CA . ILE A 1 169 ? -13.716 -1.651 -6.965 1.00 87.12 169 ILE A CA 1
ATOM 1249 C C . ILE A 1 169 ? -14.295 -1.200 -8.305 1.00 87.12 169 ILE A C 1
ATOM 1251 O O . ILE A 1 169 ? -15.515 -1.100 -8.421 1.00 87.12 169 ILE A O 1
ATOM 1255 N N . GLU A 1 170 ? -13.436 -1.005 -9.305 1.00 86.94 170 GLU A N 1
ATOM 1256 C CA . GLU A 1 170 ? -13.809 -0.661 -10.683 1.00 86.94 170 GLU A CA 1
ATOM 1257 C C . GLU A 1 170 ? -14.493 -1.828 -11.425 1.00 86.94 170 GLU A C 1
ATOM 1259 O O . GLU A 1 170 ? -15.248 -1.592 -12.361 1.00 86.94 170 GLU A O 1
ATOM 1264 N N . GLY A 1 171 ? -14.295 -3.073 -10.973 1.00 81.44 171 GLY A N 1
ATOM 1265 C CA . GLY A 1 171 ? -14.813 -4.287 -11.618 1.00 81.44 171 GLY A CA 1
ATOM 1266 C C . GLY A 1 171 ? -13.850 -4.920 -12.631 1.00 81.44 171 GLY A C 1
ATOM 1267 O O . GLY A 1 171 ? -14.186 -5.932 -13.240 1.00 81.44 171 GLY A O 1
ATOM 1268 N N . ASP A 1 172 ? -12.638 -4.379 -12.760 1.00 73.75 172 ASP A N 1
ATOM 1269 C CA . ASP A 1 172 ? -11.600 -4.790 -13.711 1.00 73.75 172 ASP A CA 1
ATOM 1270 C C . ASP A 1 172 ? -10.674 -5.852 -13.098 1.00 73.75 172 ASP A C 1
ATOM 1272 O O . ASP A 1 172 ? -9.486 -5.632 -12.880 1.00 73.75 172 ASP A O 1
ATOM 1276 N N . THR A 1 173 ? -11.203 -7.026 -12.759 1.00 66.94 173 THR A N 1
ATOM 1277 C CA . THR A 1 173 ? -10.441 -8.026 -11.985 1.00 66.94 173 THR A CA 1
ATOM 1278 C C . THR A 1 173 ? -9.691 -9.047 -12.832 1.00 66.94 173 THR A C 1
ATOM 1280 O O . THR A 1 173 ? -8.969 -9.880 -12.288 1.00 66.94 173 THR A O 1
ATOM 1283 N N . ALA A 1 174 ? -9.866 -8.985 -14.153 1.00 63.12 174 ALA A N 1
ATOM 1284 C CA . ALA A 1 174 ? -9.403 -10.022 -15.062 1.00 63.12 174 ALA A CA 1
ATOM 1285 C C . ALA A 1 174 ? -7.877 -10.086 -15.168 1.00 63.12 174 ALA A C 1
ATOM 1287 O O . ALA A 1 174 ? -7.367 -11.177 -15.372 1.00 63.12 174 ALA A O 1
ATOM 1288 N N . ALA A 1 175 ? -7.155 -8.972 -14.983 1.00 72.75 175 ALA A N 1
ATOM 1289 C CA . ALA A 1 175 ? -5.708 -8.925 -15.168 1.00 72.75 175 ALA A CA 1
ATOM 1290 C C . ALA A 1 175 ? -4.972 -8.154 -14.059 1.00 72.75 175 ALA A C 1
ATOM 1292 O O . ALA A 1 175 ? -5.495 -7.201 -13.486 1.00 72.75 175 ALA A O 1
ATOM 1293 N N . VAL A 1 176 ? -3.726 -8.546 -13.783 1.00 74.50 176 VAL A N 1
ATOM 1294 C CA . VAL A 1 176 ? -2.789 -7.860 -12.876 1.00 74.50 176 VAL A CA 1
ATOM 1295 C C . VAL A 1 176 ? -1.464 -7.594 -13.591 1.00 74.50 176 VAL A C 1
ATOM 1297 O O . VAL A 1 176 ? -1.090 -8.378 -14.463 1.00 74.50 176 VAL A O 1
ATOM 1300 N N . PRO A 1 177 ? -0.726 -6.521 -13.256 1.00 78.38 177 PRO A N 1
ATOM 1301 C CA . PRO A 1 177 ? 0.568 -6.286 -13.876 1.00 78.38 177 PRO A CA 1
ATOM 1302 C C . PRO A 1 177 ? 1.623 -7.239 -13.304 1.00 78.38 177 PRO A C 1
ATOM 1304 O O . PRO A 1 177 ? 1.906 -7.235 -12.104 1.00 78.38 177 PRO A O 1
ATOM 1307 N N . LEU A 1 178 ? 2.226 -8.034 -14.180 1.00 79.56 178 LEU A N 1
ATOM 1308 C CA . LEU A 1 178 ? 3.393 -8.859 -13.914 1.00 79.56 178 LEU A CA 1
ATOM 1309 C C . LEU A 1 178 ? 4.649 -8.141 -14.403 1.00 79.56 178 LEU A C 1
ATOM 1311 O O . LEU A 1 178 ? 4.693 -7.600 -15.505 1.00 79.56 178 LEU A O 1
ATOM 1315 N N . GLY A 1 179 ? 5.679 -8.153 -13.567 1.00 78.19 179 GLY A N 1
ATOM 1316 C CA . GLY A 1 179 ? 7.018 -7.756 -13.963 1.00 78.19 179 GLY A CA 1
ATOM 1317 C C . GLY A 1 179 ? 7.711 -8.834 -14.768 1.00 78.19 179 GLY A C 1
ATOM 1318 O O . GLY A 1 179 ? 7.874 -9.938 -14.254 1.00 78.19 179 GLY A O 1
ATOM 1319 N N . VAL A 1 180 ? 8.156 -8.507 -15.975 1.00 76.38 180 VAL A N 1
ATOM 1320 C CA . VAL A 1 180 ? 8.963 -9.403 -16.805 1.00 76.38 180 VAL A CA 1
ATOM 1321 C C . VAL A 1 180 ? 10.315 -8.745 -17.046 1.00 76.38 180 VAL A C 1
ATOM 1323 O O . VAL A 1 180 ? 10.397 -7.574 -17.418 1.00 76.38 180 VAL A O 1
ATOM 1326 N N . CYS A 1 181 ? 11.382 -9.492 -16.784 1.00 72.56 181 CYS A N 1
ATOM 1327 C CA . CYS A 1 181 ? 12.755 -9.074 -17.018 1.00 72.56 181 CYS A CA 1
ATOM 1328 C C . CYS A 1 181 ? 13.441 -10.160 -17.846 1.00 72.56 181 CYS A C 1
ATOM 1330 O O . CYS A 1 181 ? 13.456 -11.323 -17.435 1.00 72.56 181 CYS A O 1
ATOM 1332 N N . GLU A 1 182 ? 13.987 -9.795 -19.002 1.00 69.12 182 GLU A N 1
ATOM 1333 C CA . GLU A 1 182 ? 14.911 -10.668 -19.721 1.00 69.12 182 GLU A CA 1
ATOM 1334 C C . GLU A 1 182 ? 16.290 -10.608 -19.067 1.00 69.12 182 GLU A C 1
ATOM 1336 O O . GLU A 1 182 ? 16.719 -9.576 -18.556 1.00 69.12 182 GLU A O 1
ATOM 1341 N N . THR A 1 183 ? 16.996 -11.735 -19.073 1.00 62.16 183 THR A N 1
ATOM 1342 C CA . THR A 1 183 ? 18.247 -11.920 -18.325 1.00 62.16 183 THR A CA 1
ATOM 1343 C C . THR A 1 183 ? 19.417 -11.079 -18.869 1.00 62.16 183 THR A C 1
ATOM 1345 O O . THR A 1 183 ? 20.448 -10.982 -18.207 1.00 62.16 183 THR A O 1
ATOM 1348 N N . GLU A 1 184 ? 19.264 -10.428 -20.029 1.00 57.25 184 GLU A N 1
ATOM 1349 C CA . GLU A 1 184 ? 20.286 -9.594 -20.673 1.00 57.25 184 GLU A CA 1
ATOM 1350 C C . GLU A 1 184 ? 19.851 -8.127 -20.786 1.00 57.25 184 GLU A C 1
ATOM 1352 O O . GLU A 1 184 ? 19.178 -7.743 -21.735 1.00 57.25 184 GLU A O 1
ATOM 1357 N N . GLY A 1 185 ? 20.273 -7.291 -19.829 1.00 57.22 185 GLY A N 1
ATOM 1358 C CA . GLY A 1 185 ? 20.440 -5.832 -19.979 1.00 57.22 185 GLY A CA 1
ATOM 1359 C C . GLY A 1 185 ? 19.207 -4.966 -20.281 1.00 57.22 185 GLY A C 1
ATOM 1360 O O . GLY A 1 185 ? 19.312 -3.742 -20.203 1.00 57.22 185 GLY A O 1
ATOM 1361 N N . ASN A 1 186 ? 18.061 -5.556 -20.607 1.00 63.41 186 ASN A N 1
ATOM 1362 C CA . ASN A 1 186 ? 16.846 -4.838 -20.953 1.00 63.41 186 ASN A CA 1
ATOM 1363 C C . ASN A 1 186 ? 16.179 -4.268 -19.706 1.00 63.41 186 ASN A C 1
ATOM 1365 O O . ASN A 1 186 ? 16.169 -4.890 -18.643 1.00 63.41 186 ASN A O 1
ATOM 1369 N N . GLU A 1 187 ? 15.588 -3.079 -19.844 1.00 71.25 187 GLU A N 1
ATOM 1370 C CA . GLU A 1 187 ? 14.742 -2.542 -18.789 1.00 71.25 187 GLU A CA 1
ATOM 1371 C C . GLU A 1 187 ? 13.538 -3.469 -18.588 1.00 71.25 187 GLU A C 1
ATOM 1373 O O . GLU A 1 187 ? 12.809 -3.749 -19.540 1.00 71.25 187 GLU A O 1
ATOM 1378 N N . PRO A 1 188 ? 13.286 -3.920 -17.353 1.00 76.81 188 PRO A N 1
ATOM 1379 C CA . PRO A 1 188 ? 12.114 -4.728 -17.088 1.00 76.81 188 PRO A CA 1
ATOM 1380 C C . PRO A 1 188 ? 10.811 -4.023 -17.478 1.00 76.81 188 PRO A C 1
ATOM 1382 O O . PRO A 1 188 ? 10.614 -2.837 -17.184 1.00 76.81 188 PRO A O 1
ATOM 1385 N N . VAL A 1 189 ? 9.893 -4.788 -18.060 1.00 81.25 189 VAL A N 1
ATOM 1386 C CA . VAL A 1 189 ? 8.584 -4.323 -18.527 1.00 81.25 189 VAL A CA 1
ATOM 1387 C C . VAL A 1 189 ? 7.463 -4.834 -17.625 1.00 81.25 189 VAL A C 1
ATOM 1389 O O . VAL A 1 189 ? 7.619 -5.804 -16.880 1.00 81.25 189 VAL A O 1
ATOM 1392 N N . LEU A 1 190 ? 6.321 -4.151 -17.663 1.00 84.69 190 LEU A N 1
ATOM 1393 C CA . LEU A 1 190 ? 5.104 -4.578 -16.981 1.00 84.69 190 LEU A CA 1
ATOM 1394 C C . LEU A 1 190 ? 4.104 -5.078 -18.020 1.00 84.69 190 LEU A C 1
ATOM 1396 O O . LEU A 1 190 ? 3.741 -4.331 -18.927 1.00 84.69 190 LEU A O 1
ATOM 1400 N N . VAL A 1 191 ? 3.639 -6.313 -17.859 1.00 81.44 191 VAL A N 1
ATOM 1401 C CA . VAL A 1 191 ? 2.674 -6.961 -18.756 1.00 81.44 191 VAL A CA 1
ATOM 1402 C C . VAL A 1 191 ? 1.407 -7.282 -17.973 1.00 81.44 191 VAL A C 1
ATOM 1404 O O . VAL A 1 191 ? 1.477 -7.722 -16.828 1.00 81.44 191 VAL A O 1
ATOM 1407 N N . TRP A 1 192 ? 0.236 -7.049 -18.563 1.00 82.25 192 TRP A N 1
ATOM 1408 C CA . TRP A 1 192 ? -1.026 -7.472 -17.959 1.00 82.25 192 TRP A CA 1
ATOM 1409 C C . TRP A 1 192 ? -1.212 -8.970 -18.149 1.00 82.25 192 TRP A C 1
ATOM 1411 O O . TRP A 1 192 ? -1.230 -9.449 -19.277 1.00 82.25 192 TRP A O 1
ATOM 1421 N N . VAL A 1 193 ? -1.398 -9.699 -17.053 1.00 77.19 193 VAL A N 1
ATOM 1422 C CA . VAL A 1 193 ? -1.647 -11.142 -17.092 1.00 77.19 193 VAL A CA 1
ATOM 1423 C C . VAL A 1 193 ? -2.944 -11.479 -16.381 1.00 77.19 193 VAL A C 1
ATOM 1425 O O . VAL A 1 193 ? -3.240 -10.894 -15.339 1.00 77.19 193 VAL A O 1
ATOM 1428 N N . SER A 1 194 ? -3.707 -12.421 -16.937 1.00 76.56 194 SER A N 1
ATOM 1429 C CA . SER A 1 194 ? -4.980 -12.875 -16.368 1.00 76.56 194 SER A CA 1
ATOM 1430 C C . SER A 1 194 ? -4.805 -14.213 -15.646 1.00 76.56 194 SER A C 1
ATOM 1432 O O . SER A 1 194 ? -4.556 -15.215 -16.313 1.00 76.56 194 SER A O 1
ATOM 1434 N N . PRO A 1 195 ? -4.897 -14.276 -14.306 1.00 68.75 195 PRO A N 1
ATOM 1435 C CA . PRO A 1 195 ? -4.723 -15.529 -13.581 1.00 68.75 195 PRO A CA 1
ATOM 1436 C C . PRO A 1 195 ? -5.890 -16.518 -13.800 1.00 68.75 195 PRO A C 1
ATOM 1438 O O . PRO A 1 195 ? -7.040 -16.085 -13.873 1.00 68.75 195 PRO A O 1
ATOM 1441 N N . PRO A 1 196 ? -5.633 -17.842 -13.795 1.00 69.44 196 PRO A N 1
ATOM 1442 C CA . PRO A 1 196 ? -4.312 -18.467 -13.770 1.00 69.44 196 PRO A CA 1
ATOM 1443 C C . PRO A 1 196 ? -3.620 -18.343 -15.139 1.00 69.44 196 PRO A C 1
ATOM 1445 O O . PRO A 1 196 ? -4.190 -18.718 -16.156 1.00 69.44 196 PRO A O 1
ATOM 1448 N N . CYS A 1 197 ? -2.377 -17.860 -15.150 1.00 67.19 197 CYS A N 1
ATOM 1449 C CA . CYS A 1 197 ? -1.532 -17.778 -16.342 1.00 67.19 197 CYS A CA 1
ATOM 1450 C C . CYS A 1 197 ? -0.201 -18.487 -16.083 1.00 67.19 197 CYS A C 1
ATOM 1452 O O . CYS A 1 197 ? 0.322 -18.471 -14.963 1.00 67.19 197 CYS A O 1
ATOM 1454 N N . THR A 1 198 ? 0.370 -19.088 -17.115 1.00 74.44 198 THR A N 1
ATOM 1455 C CA . THR A 1 198 ? 1.741 -19.595 -17.092 1.00 74.44 198 THR A CA 1
ATOM 1456 C C . THR A 1 198 ? 2.724 -18.498 -17.508 1.00 74.44 198 THR A C 1
ATOM 1458 O O . THR A 1 198 ? 2.342 -17.482 -18.085 1.00 74.44 198 THR A O 1
ATOM 1461 N N . LEU A 1 199 ? 4.017 -18.702 -17.239 1.00 68.00 199 LEU A N 1
ATOM 1462 C CA . LEU A 1 199 ? 5.075 -17.834 -17.775 1.00 68.00 199 LEU A CA 1
ATOM 1463 C C . LEU A 1 199 ? 5.057 -17.793 -19.310 1.00 68.00 199 LEU A C 1
ATOM 1465 O O . LEU A 1 199 ? 5.343 -16.749 -19.881 1.00 68.00 199 LEU A O 1
ATOM 1469 N N . ALA A 1 200 ? 4.682 -18.894 -19.970 1.00 70.25 200 ALA A N 1
ATOM 1470 C CA . ALA A 1 200 ? 4.560 -18.938 -21.425 1.00 70.25 200 ALA A CA 1
ATOM 1471 C C . ALA A 1 200 ? 3.428 -18.031 -21.939 1.00 70.25 200 ALA A C 1
ATOM 1473 O O . ALA A 1 200 ? 3.598 -17.387 -22.967 1.00 70.25 200 ALA A O 1
ATOM 1474 N N . ASP A 1 201 ? 2.320 -17.927 -21.198 1.00 67.94 201 ASP A N 1
ATOM 1475 C CA . ASP A 1 201 ? 1.188 -17.058 -21.555 1.00 67.94 201 ASP A CA 1
ATOM 1476 C C . ASP A 1 201 ? 1.510 -15.564 -21.371 1.00 67.94 201 ASP A C 1
ATOM 1478 O O . ASP A 1 201 ? 0.864 -14.713 -21.970 1.00 67.94 201 ASP A O 1
ATOM 1482 N N . ALA A 1 202 ? 2.494 -15.233 -20.527 1.00 61.72 202 ALA A N 1
ATOM 1483 C CA . ALA A 1 202 ? 2.866 -13.855 -20.199 1.00 61.72 202 ALA A CA 1
ATOM 1484 C C . ALA A 1 202 ? 3.911 -13.233 -21.147 1.00 61.72 202 ALA A C 1
ATOM 1486 O O . ALA A 1 202 ? 4.174 -12.036 -21.045 1.00 61.72 202 ALA A O 1
ATOM 1487 N N . VAL A 1 203 ? 4.541 -14.041 -22.008 1.00 63.03 203 VAL A N 1
ATOM 1488 C CA . VAL A 1 203 ? 5.678 -13.650 -22.872 1.00 63.03 203 VAL A CA 1
ATOM 1489 C C . VAL A 1 203 ? 5.286 -13.610 -24.367 1.00 63.03 203 VAL A C 1
ATOM 1491 O O . VAL A 1 203 ? 6.131 -13.339 -25.215 1.00 63.03 203 VAL A O 1
ATOM 1494 N N . GLN A 1 204 ? 4.012 -13.859 -24.703 1.00 54.44 204 GLN A N 1
ATOM 1495 C CA . GLN A 1 204 ? 3.457 -13.708 -26.063 1.00 54.44 204 GLN A CA 1
ATOM 1496 C C . GLN A 1 204 ? 3.014 -12.272 -26.348 1.00 54.44 204 GLN A C 1
ATOM 1498 O O . GLN A 1 204 ? 3.204 -11.836 -27.506 1.00 54.44 204 GLN A O 1
#